Protein AF-A2X3T7-F1 (afdb_monomer_lite)

Structure (mmCIF, N/CA/C/O backbone):
data_AF-A2X3T7-F1
#
_entry.id   AF-A2X3T7-F1
#
loop_
_atom_site.group_PDB
_atom_site.id
_atom_site.type_symbol
_atom_site.label_atom_id
_atom_site.label_alt_id
_atom_site.label_comp_id
_atom_site.label_asym_id
_atom_site.label_entity_id
_atom_site.label_seq_id
_atom_site.pdbx_PDB_ins_code
_atom_site.Cartn_x
_atom_site.Cartn_y
_atom_site.Cartn_z
_atom_site.occupancy
_atom_site.B_iso_or_equiv
_atom_site.auth_seq_id
_atom_site.auth_comp_id
_atom_site.auth_asym_id
_atom_site.auth_atom_id
_atom_site.pdbx_PDB_model_num
ATOM 1 N N . MET A 1 1 ? -29.124 -8.233 40.082 1.00 35.91 1 MET A N 1
ATOM 2 C CA . MET A 1 1 ? -28.575 -9.510 39.581 1.00 35.91 1 MET A CA 1
ATOM 3 C C . MET A 1 1 ? -27.594 -9.182 38.474 1.00 35.91 1 MET A C 1
ATOM 5 O O . MET A 1 1 ? -28.000 -8.702 37.428 1.00 35.91 1 MET A O 1
ATOM 9 N N . SER A 1 2 ? -26.309 -9.318 38.792 1.00 26.45 2 SER A N 1
ATOM 10 C CA . SER A 1 2 ? -25.168 -9.087 37.905 1.00 26.45 2 SER A CA 1
ATOM 11 C C . SER A 1 2 ? -25.115 -10.195 36.850 1.00 26.45 2 SER A C 1
ATOM 13 O O . SER A 1 2 ? -25.119 -11.370 37.219 1.00 26.45 2 SER A O 1
ATOM 15 N N . GLN A 1 3 ? -25.108 -9.842 35.563 1.00 28.31 3 GLN A N 1
ATOM 16 C CA . GLN A 1 3 ? -24.808 -10.781 34.483 1.00 28.31 3 GLN A CA 1
ATOM 17 C C . GLN A 1 3 ? -23.418 -10.484 33.922 1.00 28.31 3 GLN A C 1
ATOM 19 O O . GLN A 1 3 ? -23.081 -9.357 33.569 1.00 28.31 3 GLN A O 1
ATOM 24 N N . ASN A 1 4 ? -22.619 -11.545 33.918 1.00 24.75 4 ASN A N 1
ATOM 25 C CA . ASN A 1 4 ? -21.196 -11.589 33.636 1.00 24.75 4 ASN A CA 1
ATOM 26 C C . ASN A 1 4 ? -20.852 -11.095 32.225 1.00 24.75 4 ASN A C 1
ATOM 28 O O . ASN A 1 4 ? -21.247 -11.708 31.232 1.00 24.75 4 ASN A O 1
ATOM 32 N N . PHE A 1 5 ? -20.012 -10.062 32.152 1.00 25.45 5 PHE A N 1
ATOM 33 C CA . PHE A 1 5 ? -19.238 -9.740 30.957 1.00 25.45 5 PHE A CA 1
ATOM 34 C C . PHE A 1 5 ? -18.213 -10.853 30.714 1.00 25.45 5 PHE A C 1
ATOM 36 O O . PHE A 1 5 ? -17.272 -11.034 31.488 1.00 25.45 5 PHE A O 1
ATOM 43 N N . LYS A 1 6 ? -18.388 -11.614 29.630 1.00 25.34 6 LYS A N 1
ATOM 44 C CA . LYS A 1 6 ? -17.328 -12.477 29.105 1.00 25.34 6 LYS A CA 1
ATOM 45 C C . LYS A 1 6 ? -16.337 -11.605 28.338 1.00 25.34 6 LYS A C 1
ATOM 47 O O . LYS A 1 6 ? -16.638 -11.117 27.255 1.00 25.34 6 LYS A O 1
ATOM 52 N N . SER A 1 7 ? -15.161 -11.421 28.929 1.00 23.61 7 SER A N 1
ATOM 53 C CA . SER A 1 7 ? -13.952 -10.967 28.243 1.00 23.61 7 SER A CA 1
ATOM 54 C C . SER A 1 7 ? -13.610 -11.972 27.138 1.00 23.61 7 SER A C 1
ATOM 56 O O . SER A 1 7 ? -13.326 -13.136 27.427 1.00 23.61 7 SER A O 1
ATOM 58 N N . TYR A 1 8 ? -13.693 -11.555 25.873 1.00 28.20 8 TYR A N 1
ATOM 59 C CA . TYR A 1 8 ? -13.230 -12.360 24.745 1.00 28.20 8 TYR A CA 1
ATOM 60 C C . TYR A 1 8 ? -11.745 -12.076 24.522 1.00 28.20 8 TYR A C 1
ATOM 62 O O . TYR A 1 8 ? -11.348 -11.035 24.011 1.00 28.20 8 TYR A O 1
ATOM 70 N N . SER A 1 9 ? -10.932 -13.027 24.968 1.00 25.36 9 SER A N 1
ATOM 71 C CA . SER A 1 9 ? -9.479 -13.032 24.883 1.00 25.36 9 SER A CA 1
ATOM 72 C C . SER A 1 9 ? -9.029 -13.794 23.625 1.00 25.36 9 SER A C 1
ATOM 74 O O . SER A 1 9 ? -9.152 -15.014 23.581 1.00 25.36 9 SER A O 1
ATOM 76 N N . TRP A 1 10 ? -8.458 -13.046 22.672 1.00 28.66 10 TRP A N 1
ATOM 77 C CA . TRP A 1 10 ? -7.400 -13.415 21.713 1.00 28.66 10 TRP A CA 1
ATOM 78 C C . TRP A 1 10 ? -7.677 -14.473 20.623 1.00 28.66 10 TRP A C 1
ATOM 80 O O . TRP A 1 10 ? -7.515 -15.670 20.835 1.00 28.66 10 TRP A O 1
ATOM 90 N N . ILE A 1 11 ? -7.866 -14.001 19.381 1.00 25.33 11 ILE A N 1
ATOM 91 C CA . ILE A 1 11 ? -7.285 -14.663 18.200 1.00 25.33 11 ILE A CA 1
ATOM 92 C C . ILE A 1 11 ? -5.918 -14.013 17.973 1.00 25.33 11 ILE A C 1
ATOM 94 O O . ILE A 1 11 ? -5.772 -13.004 17.287 1.00 25.33 11 ILE A O 1
ATOM 98 N N . CYS A 1 12 ? -4.900 -14.589 18.604 1.00 24.75 12 CYS A N 1
ATOM 99 C CA . CYS A 1 12 ? -3.516 -14.363 18.219 1.00 24.75 12 CYS A CA 1
ATOM 100 C C . CYS A 1 12 ? -3.290 -15.177 16.934 1.00 24.75 12 CYS A C 1
ATOM 102 O O . CYS A 1 12 ? -3.086 -16.389 17.007 1.00 24.75 12 CYS A O 1
ATOM 104 N N . LEU A 1 13 ? -3.381 -14.551 15.755 1.00 29.83 13 LEU A N 1
ATOM 105 C CA . LEU A 1 13 ? -2.938 -15.177 14.505 1.00 29.83 13 LEU A CA 1
ATOM 106 C C . LEU A 1 13 ? -1.411 -15.325 14.570 1.00 29.83 13 LEU A C 1
ATOM 108 O O . LEU A 1 13 ? -0.659 -14.415 14.218 1.00 29.83 13 LEU A O 1
ATOM 112 N N . THR A 1 14 ? -0.956 -16.463 15.087 1.00 29.14 14 THR A N 1
ATOM 113 C CA . THR A 1 14 ? 0.426 -16.912 14.951 1.00 29.14 14 THR A CA 1
ATOM 114 C C . THR A 1 14 ? 0.616 -17.337 13.498 1.00 29.14 14 THR A C 1
ATOM 116 O O . THR A 1 14 ? 0.044 -18.318 13.033 1.00 29.14 14 THR A O 1
ATOM 119 N N . PHE A 1 15 ? 1.375 -16.546 12.742 1.00 31.81 15 PHE A N 1
ATOM 120 C CA . PHE A 1 15 ? 1.881 -16.974 11.444 1.00 31.81 15 PHE A CA 1
ATOM 121 C C . PHE A 1 15 ? 2.958 -18.027 11.713 1.00 31.81 15 PHE A C 1
ATOM 123 O O . PHE A 1 15 ? 3.961 -17.732 12.361 1.00 31.81 15 PHE A O 1
ATOM 130 N N . GLY A 1 16 ? 2.691 -19.264 11.297 1.00 25.86 16 GLY A N 1
ATOM 131 C CA . GLY A 1 16 ? 3.604 -20.387 11.458 1.00 25.86 16 GLY A CA 1
ATOM 132 C C . GLY A 1 16 ? 4.878 -20.176 10.650 1.00 25.86 16 GLY A C 1
ATOM 133 O O . GLY A 1 16 ? 4.831 -20.113 9.423 1.00 25.86 16 GLY A O 1
ATOM 134 N N . SER A 1 17 ? 5.999 -20.105 11.357 1.00 29.55 17 SER A N 1
ATOM 135 C CA . SER A 1 17 ? 7.322 -20.373 10.810 1.00 29.55 17 SER A CA 1
ATOM 136 C C . SER A 1 17 ? 7.829 -21.623 11.516 1.00 29.55 17 SER A C 1
ATOM 138 O O . SER A 1 17 ? 8.174 -21.571 12.697 1.00 29.55 17 SER A O 1
ATOM 140 N N . ASP A 1 18 ? 7.830 -22.749 10.809 1.00 26.58 18 ASP A N 1
ATOM 141 C CA . ASP A 1 18 ? 8.559 -23.944 11.221 1.00 26.58 18 ASP A CA 1
ATOM 142 C C . ASP A 1 18 ? 10.055 -23.606 11.251 1.00 26.58 18 ASP A C 1
ATOM 144 O O . ASP A 1 18 ? 10.699 -23.488 10.210 1.00 26.58 18 ASP A O 1
ATOM 148 N N . CYS A 1 19 ? 10.615 -23.437 12.449 1.00 26.89 19 CYS A N 1
ATOM 149 C CA . CYS A 1 19 ? 12.058 -23.410 12.657 1.00 26.89 19 CYS A CA 1
ATOM 150 C C . CYS A 1 19 ? 12.470 -24.692 13.375 1.00 26.89 19 CYS A C 1
ATOM 152 O O . CYS A 1 19 ? 12.101 -24.933 14.526 1.00 26.89 19 CYS A O 1
ATOM 154 N N . GLY A 1 20 ? 13.236 -25.512 12.655 1.00 24.50 20 GLY A N 1
ATOM 155 C CA . GLY A 1 20 ? 13.876 -26.711 13.168 1.00 24.50 20 GLY A CA 1
ATOM 156 C C . GLY A 1 20 ? 14.772 -26.414 14.368 1.00 24.50 20 GLY A C 1
ATOM 157 O O . GLY A 1 20 ? 15.459 -25.396 14.441 1.00 24.50 20 GLY A O 1
ATOM 158 N N . ILE A 1 21 ? 14.736 -27.346 15.311 1.00 26.28 21 ILE A N 1
ATOM 159 C CA . ILE A 1 21 ? 15.539 -27.372 16.526 1.00 26.28 21 ILE A CA 1
ATOM 160 C C . ILE A 1 21 ? 17.015 -27.528 16.144 1.00 26.28 21 ILE A C 1
ATOM 162 O O . ILE A 1 21 ? 17.406 -28.567 15.616 1.00 26.28 21 ILE A O 1
ATOM 166 N N . ILE A 1 22 ? 17.839 -26.536 16.480 1.00 26.05 22 ILE A N 1
ATOM 167 C CA . ILE A 1 22 ? 19.252 -26.751 16.800 1.00 26.05 22 ILE A CA 1
ATOM 168 C C . ILE A 1 22 ? 19.501 -26.081 18.149 1.00 26.05 22 ILE A C 1
ATOM 170 O O . ILE A 1 22 ? 19.436 -24.863 18.293 1.00 26.05 22 ILE A O 1
ATOM 174 N N . SER A 1 23 ? 19.717 -26.919 19.153 1.00 27.00 23 SER A N 1
ATOM 175 C CA . SER A 1 23 ? 20.203 -26.565 20.479 1.00 27.00 23 SER A CA 1
ATOM 176 C C . SER A 1 23 ? 21.675 -26.165 20.409 1.00 27.00 23 SER A C 1
ATOM 178 O O . SER A 1 23 ? 22.466 -26.984 19.949 1.00 27.00 23 SER A O 1
ATOM 180 N N . ASP A 1 24 ? 22.053 -24.993 20.931 1.00 24.11 24 ASP A N 1
ATOM 181 C CA . ASP A 1 24 ? 23.192 -24.934 21.855 1.00 24.11 24 ASP A CA 1
ATOM 182 C C . ASP A 1 24 ? 23.288 -23.636 22.677 1.00 24.11 24 ASP A C 1
ATOM 184 O O . ASP A 1 24 ? 22.748 -22.587 22.327 1.00 24.11 24 ASP A O 1
ATOM 188 N N . LEU A 1 25 ? 23.942 -23.792 23.827 1.00 29.95 25 LEU A N 1
ATOM 189 C CA . LEU A 1 25 ? 23.998 -22.946 25.020 1.00 29.95 25 LEU A CA 1
ATOM 190 C C . LEU A 1 25 ? 24.589 -21.534 24.842 1.00 29.95 25 LEU A C 1
ATOM 192 O O . LEU A 1 25 ? 25.618 -21.337 24.204 1.00 29.95 25 LEU A O 1
ATOM 196 N N . GLY A 1 26 ? 24.017 -20.567 25.569 1.00 24.77 26 GLY A N 1
ATOM 197 C CA . GLY A 1 26 ? 24.598 -19.232 25.736 1.00 24.77 26 GLY A CA 1
ATOM 198 C C . GLY A 1 26 ? 23.769 -18.325 26.641 1.00 24.77 26 GLY A C 1
ATOM 199 O O . GLY A 1 26 ? 22.968 -17.526 26.171 1.00 24.77 26 GLY A O 1
ATOM 200 N N . SER A 1 27 ? 23.958 -18.465 27.953 1.00 34.31 27 SER A N 1
ATOM 201 C CA . SER A 1 27 ? 23.366 -17.626 29.001 1.00 34.31 27 SER A CA 1
ATOM 202 C C . SER A 1 27 ? 23.638 -16.134 28.774 1.00 34.31 27 SER A C 1
ATOM 204 O O . SER A 1 27 ? 24.776 -15.683 28.884 1.00 34.31 27 SER A O 1
ATOM 206 N N . SER A 1 28 ? 22.582 -15.352 28.557 1.00 27.56 28 SER A N 1
ATOM 207 C CA . SER A 1 28 ? 22.581 -13.907 28.774 1.00 27.56 28 SER A CA 1
ATOM 208 C C . SER A 1 28 ? 21.179 -13.483 29.187 1.00 27.56 28 SER A C 1
ATOM 210 O O . SER A 1 28 ? 20.207 -13.665 28.456 1.00 27.56 28 SER A O 1
ATOM 212 N N . THR A 1 29 ? 21.069 -12.962 30.404 1.00 34.75 29 THR A N 1
ATOM 213 C CA . THR A 1 29 ? 19.865 -12.363 30.976 1.00 34.75 29 THR A CA 1
ATOM 214 C C . THR A 1 29 ? 19.462 -11.130 30.169 1.00 34.75 29 THR A C 1
ATOM 216 O O . THR A 1 29 ? 19.806 -10.002 30.516 1.00 34.75 29 THR A O 1
ATOM 219 N N . MET A 1 30 ? 18.717 -11.339 29.086 1.00 30.64 30 MET A N 1
ATOM 220 C CA . MET A 1 30 ? 17.881 -10.304 28.494 1.00 30.64 30 MET A CA 1
ATOM 221 C C . MET A 1 30 ? 16.642 -10.144 29.370 1.00 30.64 30 MET A C 1
ATOM 223 O O . MET A 1 30 ? 15.774 -11.015 29.411 1.00 30.64 30 MET A O 1
ATOM 227 N N . GLY A 1 31 ? 16.567 -9.022 30.085 1.00 30.08 31 GLY A N 1
ATOM 228 C CA . GLY A 1 31 ? 15.339 -8.600 30.742 1.00 30.08 31 GLY A CA 1
ATOM 229 C C . GLY A 1 31 ? 14.204 -8.558 29.721 1.00 30.08 31 GLY A C 1
ATOM 230 O O . GLY A 1 31 ? 14.238 -7.769 28.777 1.00 30.08 31 GLY A O 1
ATOM 231 N N . GLN A 1 32 ? 13.209 -9.424 29.903 1.00 33.84 32 GLN A N 1
ATOM 232 C CA . GLN A 1 32 ? 11.936 -9.338 29.204 1.00 33.84 32 GLN A CA 1
ATOM 233 C C . GLN A 1 32 ? 11.300 -7.986 29.542 1.00 33.84 32 GLN A C 1
ATOM 235 O O . GLN A 1 32 ? 10.712 -7.809 30.607 1.00 33.84 32 GLN A O 1
ATOM 240 N N . LEU A 1 33 ? 11.406 -7.020 28.629 1.00 37.41 33 LEU A N 1
ATOM 241 C CA . LEU A 1 33 ? 10.478 -5.896 28.579 1.00 37.41 33 LEU A CA 1
ATOM 242 C C . LEU A 1 33 ? 9.083 -6.499 28.395 1.00 37.41 33 LEU A C 1
ATOM 244 O O . LEU A 1 33 ? 8.770 -7.032 27.330 1.00 37.41 33 LEU A O 1
ATOM 248 N N . SER A 1 34 ? 8.255 -6.469 29.443 1.00 45.22 34 SER A N 1
ATOM 249 C CA . SER A 1 34 ? 6.845 -6.827 29.313 1.00 45.22 34 SER A CA 1
ATOM 250 C C . SER A 1 34 ? 6.256 -5.981 28.189 1.00 45.22 34 SER A C 1
ATOM 252 O O . SER A 1 34 ? 6.398 -4.758 28.216 1.00 45.22 34 SER A O 1
ATOM 254 N N . ALA A 1 35 ? 5.633 -6.610 27.193 1.00 62.69 35 ALA A N 1
ATOM 255 C CA . ALA A 1 35 ? 5.007 -5.900 26.084 1.00 62.69 35 ALA A CA 1
ATOM 256 C C . ALA A 1 35 ? 3.856 -5.034 26.618 1.00 62.69 35 ALA A C 1
ATOM 258 O O . ALA A 1 35 ? 2.736 -5.515 26.787 1.00 62.69 35 ALA A O 1
ATOM 259 N N . THR A 1 36 ? 4.150 -3.773 26.931 1.00 81.38 36 THR A N 1
ATOM 260 C CA . THR A 1 36 ? 3.169 -2.821 27.441 1.00 81.38 36 THR A CA 1
ATOM 261 C C . THR A 1 36 ? 2.188 -2.490 26.327 1.00 81.38 36 THR A C 1
ATOM 263 O O . THR A 1 36 ? 2.559 -1.895 25.315 1.00 81.38 36 THR A O 1
ATOM 266 N N . THR A 1 37 ? 0.933 -2.891 26.507 1.00 90.62 37 THR A N 1
ATOM 267 C CA . THR A 1 37 ? -0.173 -2.451 25.657 1.00 90.62 37 THR A CA 1
ATOM 268 C C . THR A 1 37 ? -0.419 -0.964 25.905 1.00 90.62 37 THR A C 1
ATOM 270 O O . THR A 1 37 ? -0.604 -0.550 27.049 1.00 90.62 37 THR A O 1
ATOM 273 N N . VAL A 1 38 ? -0.427 -0.162 24.844 1.00 94.44 38 VAL A N 1
ATOM 274 C CA . VAL A 1 38 ? -0.668 1.291 24.902 1.00 94.44 38 VAL A CA 1
ATOM 275 C C . VAL A 1 38 ? -1.823 1.677 23.983 1.00 94.44 38 VAL A C 1
ATOM 277 O O . VAL A 1 38 ? -2.200 0.905 23.107 1.00 94.44 38 VAL A O 1
ATOM 280 N N . THR A 1 39 ? -2.401 2.864 24.150 1.00 94.88 39 THR A N 1
ATOM 281 C CA . THR A 1 39 ? -3.389 3.376 23.182 1.00 94.88 39 THR A CA 1
ATOM 282 C C . THR A 1 39 ? -2.710 3.773 21.869 1.00 94.88 39 THR A C 1
ATOM 284 O O . THR A 1 39 ? -1.514 4.084 21.852 1.00 94.88 39 THR A O 1
ATOM 287 N N . ILE A 1 40 ? -3.465 3.832 20.765 1.00 95.75 40 ILE A N 1
ATOM 288 C CA . ILE A 1 40 ? -2.931 4.329 19.484 1.00 95.75 40 ILE A CA 1
ATOM 289 C C . ILE A 1 40 ? -2.310 5.724 19.623 1.00 95.75 40 ILE A C 1
ATOM 291 O O . ILE A 1 40 ? -1.215 5.950 19.119 1.00 95.75 40 ILE A O 1
ATOM 295 N N . ALA A 1 41 ? -2.948 6.625 20.377 1.00 93.94 41 ALA A N 1
ATOM 296 C CA . ALA A 1 41 ? -2.459 7.985 20.583 1.00 93.94 41 ALA A CA 1
ATOM 297 C C . ALA A 1 41 ? -1.099 8.010 21.302 1.00 93.94 41 ALA A C 1
ATOM 299 O O . ALA A 1 41 ? -0.198 8.745 20.898 1.00 93.94 41 ALA A O 1
ATOM 300 N N . GLN A 1 42 ? -0.928 7.177 22.335 1.00 94.75 42 GLN A N 1
ATOM 301 C CA . GLN A 1 42 ? 0.354 7.026 23.029 1.00 94.75 42 GLN A CA 1
ATOM 302 C C . GLN A 1 42 ? 1.424 6.455 22.095 1.00 94.75 42 GLN A C 1
ATOM 304 O O . GLN A 1 42 ? 2.537 6.973 22.049 1.00 94.75 42 GLN A O 1
ATOM 309 N N . TYR A 1 43 ? 1.084 5.424 21.316 1.00 96.12 43 TYR A N 1
ATOM 310 C CA . TYR A 1 43 ? 2.018 4.792 20.388 1.00 96.12 43 TYR A CA 1
ATOM 311 C C . TYR A 1 43 ? 2.509 5.756 19.301 1.00 96.12 43 TYR A C 1
ATOM 313 O O . TYR A 1 43 ? 3.717 5.849 19.062 1.00 96.12 43 TYR A O 1
ATOM 321 N N . THR A 1 44 ? 1.597 6.502 18.667 1.00 95.44 44 THR A N 1
ATOM 322 C CA . THR A 1 44 ? 1.931 7.470 17.611 1.00 95.44 44 THR A CA 1
ATOM 323 C C . THR A 1 44 ? 2.679 8.690 18.143 1.00 95.44 44 THR A C 1
ATOM 325 O O . THR A 1 44 ? 3.430 9.304 17.394 1.00 95.44 44 THR A O 1
ATOM 328 N N . ALA A 1 45 ? 2.522 9.036 19.427 1.00 93.50 45 ALA A N 1
ATOM 329 C CA . ALA A 1 45 ? 3.259 10.136 20.050 1.00 93.50 45 ALA A CA 1
ATOM 330 C C . ALA A 1 45 ? 4.752 9.820 20.255 1.00 93.50 45 ALA A C 1
ATOM 332 O O . ALA A 1 45 ? 5.585 10.719 20.165 1.00 93.50 45 ALA A O 1
ATOM 333 N N . ILE A 1 46 ? 5.098 8.554 20.515 1.00 93.44 46 ILE A N 1
ATOM 334 C CA . ILE A 1 46 ? 6.483 8.130 20.799 1.00 93.44 46 ILE A CA 1
ATOM 335 C C . ILE A 1 46 ? 7.176 7.448 19.614 1.00 93.44 46 ILE A C 1
ATOM 337 O O . ILE A 1 46 ? 8.371 7.163 19.674 1.00 93.44 46 ILE A O 1
ATOM 341 N N . THR A 1 47 ? 6.441 7.158 18.540 1.00 94.69 47 THR A N 1
ATOM 342 C CA . THR A 1 47 ? 6.954 6.420 17.384 1.00 94.69 47 THR A CA 1
ATOM 343 C C . THR A 1 47 ? 6.915 7.286 16.134 1.00 94.69 47 THR A C 1
ATOM 345 O O . THR A 1 47 ? 5.878 7.825 15.762 1.00 94.69 47 THR A O 1
ATOM 348 N N . THR A 1 48 ? 8.036 7.369 15.418 1.00 94.88 48 THR A N 1
ATOM 349 C CA . THR A 1 48 ? 8.085 8.046 14.118 1.00 94.88 48 THR A CA 1
ATOM 350 C C . THR A 1 48 ? 7.216 7.313 13.095 1.00 94.88 48 THR A C 1
ATOM 352 O O . THR A 1 48 ? 7.509 6.175 12.726 1.00 94.88 48 THR A O 1
ATOM 355 N N . MET A 1 49 ? 6.155 7.971 12.624 1.00 95.88 49 MET A N 1
ATOM 356 C CA . MET A 1 49 ? 5.220 7.395 11.649 1.00 95.88 49 MET A CA 1
ATOM 357 C C . MET A 1 49 ? 5.650 7.589 10.192 1.00 95.88 49 MET A C 1
ATOM 359 O O . MET A 1 49 ? 5.317 6.790 9.321 1.00 95.88 49 MET A O 1
ATOM 363 N N . MET A 1 50 ? 6.410 8.645 9.915 1.00 94.88 50 MET A N 1
ATOM 364 C CA . MET A 1 50 ? 6.771 9.019 8.554 1.00 94.88 50 MET A CA 1
ATOM 365 C C . MET A 1 50 ? 8.191 9.567 8.510 1.00 94.88 50 MET A C 1
ATOM 367 O O . MET A 1 50 ? 8.582 10.393 9.338 1.00 94.88 50 MET A O 1
ATOM 371 N N . HIS A 1 51 ? 8.956 9.126 7.521 1.00 93.56 51 HIS A N 1
ATOM 372 C CA . HIS A 1 51 ? 10.186 9.787 7.128 1.00 93.56 51 HIS A CA 1
ATOM 373 C C . HIS A 1 51 ? 9.842 10.996 6.266 1.00 93.56 51 HIS A C 1
ATOM 375 O O . HIS A 1 51 ? 8.998 10.899 5.381 1.00 93.56 51 HIS A O 1
ATOM 381 N N . LYS A 1 52 ? 10.487 12.132 6.540 1.00 90.81 52 LYS A N 1
ATOM 382 C CA . LYS A 1 52 ? 10.238 13.387 5.833 1.00 90.81 52 LYS A CA 1
ATOM 383 C C . LYS A 1 52 ? 11.494 13.950 5.207 1.00 90.81 52 LYS A C 1
ATOM 385 O O . LYS A 1 52 ? 12.555 13.895 5.834 1.00 90.81 52 LYS A O 1
ATOM 390 N N . ASN A 1 53 ? 11.328 14.570 4.040 1.00 87.50 53 ASN A N 1
ATOM 391 C CA . ASN A 1 53 ? 12.383 15.262 3.302 1.00 87.50 53 ASN A CA 1
ATOM 392 C C . ASN A 1 53 ? 13.675 14.435 3.207 1.00 87.50 53 ASN A C 1
ATOM 394 O O . ASN A 1 53 ? 14.770 14.943 3.455 1.00 87.50 53 ASN A O 1
ATOM 398 N N . LYS A 1 54 ? 13.540 13.136 2.934 1.00 89.62 54 LYS A N 1
ATOM 399 C CA . LYS A 1 54 ? 14.688 12.247 2.801 1.00 89.62 54 LYS A CA 1
ATOM 400 C C . LYS A 1 54 ? 15.266 12.334 1.399 1.00 89.62 54 LYS A C 1
ATOM 402 O O . LYS A 1 54 ? 14.534 12.487 0.423 1.00 89.62 54 LYS A O 1
ATOM 407 N N . MET A 1 55 ? 16.586 12.229 1.353 1.00 87.50 55 MET A N 1
ATOM 408 C CA . MET A 1 55 ? 17.342 11.967 0.139 1.00 87.50 55 MET A CA 1
ATOM 409 C C . MET A 1 55 ? 17.416 10.453 -0.033 1.00 87.50 55 MET A C 1
ATOM 411 O O . MET A 1 55 ? 17.673 9.741 0.941 1.00 87.50 55 MET A O 1
ATOM 415 N N . LEU A 1 56 ? 17.156 9.982 -1.243 1.00 88.81 56 LEU A N 1
ATOM 416 C CA . LEU A 1 56 ? 17.274 8.574 -1.594 1.00 88.81 56 LEU A CA 1
ATOM 417 C C . LEU A 1 56 ? 18.707 8.260 -2.026 1.00 88.81 56 LEU A C 1
ATOM 419 O O . LEU A 1 56 ? 19.469 9.140 -2.436 1.00 88.81 56 LEU A O 1
ATOM 423 N N . ILE A 1 57 ? 19.075 6.985 -1.952 1.00 87.88 57 ILE A N 1
ATOM 424 C CA . ILE A 1 57 ? 20.362 6.532 -2.469 1.00 87.88 57 ILE A CA 1
ATOM 425 C C . ILE A 1 57 ? 20.424 6.720 -3.993 1.00 87.88 57 ILE A C 1
ATOM 427 O O . ILE A 1 57 ? 19.420 6.579 -4.690 1.00 87.88 57 ILE A O 1
ATOM 431 N N . GLY A 1 58 ? 21.599 7.098 -4.501 1.00 86.19 58 GLY A N 1
ATOM 432 C CA . GLY A 1 58 ? 21.819 7.393 -5.921 1.00 86.19 58 GLY A CA 1
ATOM 433 C C . GLY A 1 58 ? 21.391 8.795 -6.376 1.00 86.19 58 GLY A C 1
ATOM 434 O O . GLY A 1 58 ? 21.734 9.182 -7.491 1.00 86.19 58 GLY A O 1
ATOM 435 N N . GLU A 1 59 ? 20.699 9.591 -5.550 1.00 88.00 59 GLU A N 1
ATOM 436 C CA . GLU A 1 59 ? 20.295 10.948 -5.944 1.00 88.00 59 GLU A CA 1
ATOM 437 C C . GLU A 1 59 ? 21.484 11.908 -6.083 1.00 88.00 59 GLU A C 1
ATOM 439 O O . GLU A 1 59 ? 22.342 12.041 -5.204 1.00 88.00 59 GLU A O 1
ATOM 444 N N . HIS A 1 60 ? 21.517 12.652 -7.188 1.00 81.38 60 HIS A N 1
ATOM 445 C CA . HIS A 1 60 ? 22.503 13.703 -7.392 1.00 81.38 60 HIS A CA 1
ATOM 446 C C . HIS A 1 60 ? 22.303 14.852 -6.400 1.00 81.38 60 HIS A C 1
ATOM 448 O O . HIS A 1 60 ? 21.213 15.394 -6.275 1.00 81.38 60 HIS A O 1
ATOM 454 N N . ARG A 1 61 ? 23.393 15.356 -5.803 1.00 66.00 61 ARG A N 1
ATOM 455 C CA . ARG A 1 61 ? 23.365 16.462 -4.814 1.00 66.00 61 ARG A CA 1
ATOM 456 C C . ARG A 1 61 ? 22.670 17.752 -5.287 1.00 66.00 61 ARG A C 1
ATOM 458 O O . ARG A 1 61 ? 22.302 18.582 -4.459 1.00 66.00 61 ARG A O 1
ATOM 465 N N . LYS A 1 62 ? 22.541 17.959 -6.604 1.00 65.25 62 LYS A N 1
ATOM 466 C CA . LYS A 1 62 ? 21.840 19.113 -7.201 1.00 65.25 62 LYS A CA 1
ATOM 467 C C . LYS A 1 62 ? 20.318 18.919 -7.255 1.00 65.25 62 LYS A C 1
ATOM 469 O O . LYS A 1 62 ? 19.589 19.907 -7.285 1.00 65.25 62 LYS A O 1
ATOM 474 N N . VAL A 1 63 ? 19.849 17.674 -7.222 1.00 64.38 63 VAL A N 1
ATOM 475 C CA . VAL A 1 63 ? 18.444 17.309 -7.049 1.00 64.38 63 VAL A CA 1
ATOM 476 C C . VAL A 1 63 ? 18.194 17.277 -5.544 1.00 64.38 63 VAL A C 1
ATOM 478 O O . VAL A 1 63 ? 18.680 16.403 -4.835 1.00 64.38 63 VAL A O 1
ATOM 481 N N . ARG A 1 64 ? 17.498 18.284 -5.002 1.00 54.56 64 ARG A N 1
ATOM 482 C CA . ARG A 1 64 ? 17.099 18.236 -3.588 1.00 54.56 64 ARG A CA 1
ATOM 483 C C . ARG A 1 64 ? 15.982 17.208 -3.438 1.00 54.56 64 ARG A C 1
ATOM 485 O O . ARG A 1 64 ? 14.819 17.556 -3.632 1.00 54.56 64 ARG A O 1
ATOM 492 N N . GLY A 1 65 ? 16.346 15.983 -3.064 1.00 58.56 65 GLY A N 1
ATOM 493 C CA . GLY A 1 65 ? 15.407 14.975 -2.584 1.00 58.56 65 GLY A CA 1
ATOM 494 C C . GLY A 1 65 ? 14.565 15.545 -1.441 1.00 58.56 65 GLY A C 1
ATOM 495 O O . GLY A 1 65 ? 15.091 16.072 -0.457 1.00 58.56 65 GLY A O 1
ATOM 496 N N . LYS A 1 66 ? 13.243 15.509 -1.604 1.00 79.94 66 LYS A N 1
ATOM 497 C CA . LYS A 1 66 ? 12.262 15.880 -0.575 1.00 79.94 66 LYS A CA 1
ATOM 498 C C . LYS A 1 66 ? 11.202 14.792 -0.487 1.00 79.94 66 LYS A C 1
ATOM 500 O O . LYS A 1 66 ? 10.017 15.043 -0.681 1.00 79.94 66 LYS A O 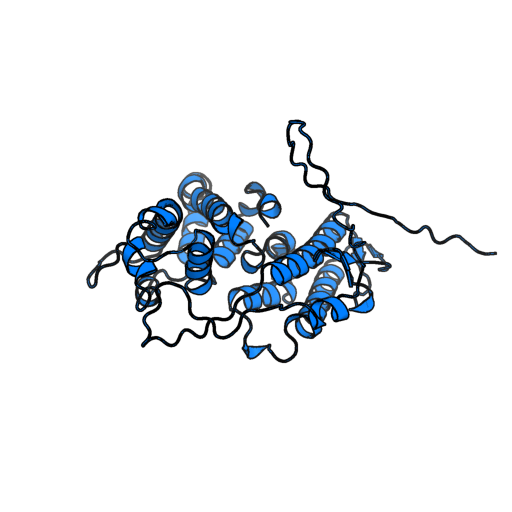1
ATOM 505 N N . HIS A 1 67 ? 11.654 13.567 -0.244 1.00 90.31 67 HIS A N 1
ATOM 506 C CA . HIS A 1 67 ? 10.769 12.413 -0.244 1.00 90.31 67 HIS A CA 1
ATOM 507 C C . HIS A 1 67 ? 10.168 12.174 1.130 1.00 90.31 67 HIS A C 1
ATOM 509 O O . HIS A 1 67 ? 10.869 12.221 2.147 1.00 90.31 67 HIS A O 1
ATOM 515 N N . ASN A 1 68 ? 8.870 11.892 1.136 1.00 93.75 68 ASN A N 1
ATOM 516 C CA . ASN A 1 68 ? 8.132 11.480 2.316 1.00 93.75 68 ASN A CA 1
ATOM 517 C C . ASN A 1 68 ? 7.638 10.048 2.098 1.00 93.75 68 ASN A C 1
ATOM 519 O O . ASN A 1 68 ? 7.171 9.724 1.009 1.00 93.75 68 ASN A O 1
ATOM 523 N N . TYR A 1 69 ? 7.744 9.196 3.116 1.00 95.00 69 TYR A N 1
ATOM 524 C CA . TYR A 1 69 ? 7.255 7.814 3.068 1.00 95.00 69 TYR A CA 1
ATOM 525 C C . TYR A 1 69 ? 7.006 7.267 4.477 1.00 95.00 69 TYR A C 1
ATOM 527 O O . TYR A 1 69 ? 7.610 7.720 5.454 1.00 95.00 69 TYR A O 1
ATOM 535 N N . LEU A 1 70 ? 6.092 6.302 4.597 1.00 96.31 70 LEU A N 1
ATOM 536 C CA . LEU A 1 70 ? 5.771 5.666 5.878 1.00 96.31 70 LEU A CA 1
ATOM 537 C C . LEU A 1 70 ? 6.947 4.851 6.416 1.00 96.31 70 LEU A C 1
ATOM 539 O O . LEU A 1 70 ? 7.659 4.197 5.656 1.00 96.31 70 LEU A O 1
ATOM 543 N N . THR A 1 71 ? 7.106 4.843 7.740 1.00 96.62 71 THR A N 1
ATOM 544 C CA . THR A 1 71 ? 8.012 3.899 8.408 1.00 96.62 71 THR A CA 1
ATOM 545 C C . THR A 1 71 ? 7.411 2.493 8.421 1.00 96.62 71 THR A C 1
ATOM 547 O O . THR A 1 71 ? 6.190 2.335 8.414 1.00 96.62 71 THR A O 1
ATOM 550 N N . GLU A 1 72 ? 8.246 1.458 8.539 1.00 96.62 72 GLU A N 1
ATOM 551 C CA . GLU A 1 72 ? 7.782 0.064 8.681 1.00 96.62 72 GLU A CA 1
ATOM 552 C C . GLU A 1 72 ? 6.846 -0.122 9.890 1.00 96.62 72 GLU A C 1
ATOM 554 O O . GLU A 1 72 ? 5.868 -0.865 9.831 1.00 96.62 72 GLU A O 1
ATOM 559 N N . LYS A 1 73 ? 7.076 0.635 10.973 1.00 97.38 73 LYS A N 1
ATOM 560 C CA . LYS A 1 73 ? 6.195 0.651 12.151 1.00 97.38 73 LYS A CA 1
ATOM 561 C C . LYS A 1 73 ? 4.811 1.218 11.829 1.00 97.38 73 LYS A C 1
ATOM 563 O O . LYS A 1 73 ? 3.812 0.659 12.274 1.00 97.38 73 LYS A O 1
ATOM 568 N N . ALA A 1 74 ? 4.739 2.300 11.052 1.00 97.31 74 ALA A N 1
ATOM 569 C CA . ALA A 1 74 ? 3.463 2.865 10.622 1.00 97.31 74 ALA A CA 1
ATOM 570 C C . ALA A 1 74 ? 2.724 1.923 9.671 1.00 97.31 74 ALA A C 1
ATOM 572 O O . ALA A 1 74 ? 1.531 1.700 9.850 1.00 97.31 74 ALA A O 1
ATOM 573 N N . LYS A 1 75 ? 3.431 1.316 8.710 1.00 97.81 75 LYS A N 1
ATOM 574 C CA . LYS A 1 75 ? 2.855 0.304 7.816 1.00 97.81 75 LYS A CA 1
ATOM 575 C C . LYS A 1 75 ? 2.231 -0.847 8.603 1.00 97.81 75 LYS A C 1
ATOM 577 O O . LYS A 1 75 ? 1.059 -1.153 8.398 1.00 97.81 75 LYS A O 1
ATOM 582 N N . LEU A 1 76 ? 2.969 -1.414 9.563 1.00 97.38 76 LEU A N 1
ATOM 583 C CA . LEU A 1 76 ? 2.485 -2.482 10.442 1.00 97.38 76 LEU A CA 1
ATOM 584 C C . LEU A 1 76 ? 1.240 -2.064 11.238 1.00 97.38 76 LEU A C 1
ATOM 586 O O . LEU A 1 76 ? 0.266 -2.821 11.301 1.00 97.38 76 LEU A O 1
ATOM 590 N N . LEU A 1 77 ? 1.260 -0.865 11.825 1.00 98.00 77 LEU A N 1
ATOM 591 C CA . LEU A 1 77 ? 0.135 -0.319 12.580 1.00 98.00 77 LEU A CA 1
ATOM 592 C C . LEU A 1 77 ? -1.114 -0.213 11.696 1.00 98.00 77 LEU A C 1
ATOM 594 O O . LEU A 1 77 ? -2.143 -0.806 12.006 1.00 98.00 77 LEU A O 1
ATOM 598 N N . LEU A 1 78 ? -1.015 0.494 10.568 1.00 98.19 78 LEU A N 1
ATOM 599 C CA . LEU A 1 78 ? -2.133 0.705 9.647 1.00 98.19 78 LEU A CA 1
ATOM 600 C C . LEU A 1 78 ? -2.680 -0.620 9.110 1.00 98.19 78 LEU A C 1
ATOM 602 O O . LEU A 1 78 ? -3.887 -0.856 9.136 1.00 98.19 78 LEU A O 1
ATOM 606 N N . ARG A 1 79 ? -1.786 -1.519 8.692 1.00 97.44 79 ARG A N 1
ATOM 607 C CA . ARG A 1 79 ? -2.133 -2.857 8.211 1.00 97.44 79 ARG A CA 1
ATOM 608 C C . ARG A 1 79 ? -2.941 -3.644 9.228 1.00 97.44 79 ARG A C 1
ATOM 610 O O . ARG A 1 79 ? -3.932 -4.265 8.869 1.00 97.44 79 ARG A O 1
ATOM 617 N N . THR A 1 80 ? -2.520 -3.644 10.489 1.00 97.31 80 THR A N 1
ATOM 618 C CA . THR A 1 80 ? -3.190 -4.436 11.530 1.00 97.31 80 THR A CA 1
ATOM 619 C C . THR A 1 80 ? -4.558 -3.874 11.906 1.00 97.31 80 THR A C 1
ATOM 621 O O . THR A 1 80 ? -5.481 -4.662 12.098 1.00 97.31 80 THR A O 1
ATOM 624 N N . ILE A 1 81 ? -4.743 -2.547 11.880 1.00 97.81 81 ILE A N 1
ATOM 625 C CA . ILE A 1 81 ? -6.074 -1.927 12.021 1.00 97.81 81 ILE A CA 1
ATOM 626 C C . ILE A 1 81 ? -6.996 -2.378 10.877 1.00 97.81 81 ILE A C 1
ATOM 628 O O . ILE A 1 81 ? -8.115 -2.835 11.110 1.00 97.81 81 ILE A O 1
ATOM 632 N N . LEU A 1 82 ? -6.525 -2.271 9.631 1.00 98.12 82 LEU A N 1
ATOM 633 C CA . LEU A 1 82 ? -7.331 -2.596 8.452 1.00 98.12 82 LEU A CA 1
ATOM 634 C C . LEU A 1 82 ? -7.613 -4.098 8.332 1.00 98.12 82 LEU A C 1
ATOM 636 O O . LEU A 1 82 ? -8.704 -4.479 7.913 1.00 98.12 82 LEU A O 1
ATOM 640 N N . ALA A 1 83 ? -6.667 -4.947 8.737 1.00 96.94 83 ALA A N 1
ATOM 641 C CA . ALA A 1 83 ? -6.859 -6.390 8.808 1.00 96.94 83 ALA A CA 1
ATOM 642 C C . ALA A 1 83 ? -7.926 -6.763 9.847 1.00 96.94 83 ALA A C 1
ATOM 644 O O . ALA A 1 83 ? -8.787 -7.588 9.552 1.00 96.94 83 ALA A O 1
ATOM 645 N N . ALA A 1 84 ? -7.920 -6.131 11.027 1.00 96.19 84 ALA A N 1
ATOM 646 C CA . ALA A 1 84 ? -8.943 -6.366 12.046 1.00 96.19 84 ALA A CA 1
ATOM 647 C C . ALA A 1 84 ? -10.352 -6.051 11.517 1.00 96.19 84 ALA A C 1
ATOM 649 O O . ALA A 1 84 ? -11.264 -6.857 11.689 1.00 96.19 84 ALA A O 1
ATOM 650 N N . LEU A 1 85 ? -10.520 -4.927 10.806 1.00 96.38 85 LEU A N 1
ATOM 651 C CA . LEU A 1 85 ? -11.790 -4.612 10.145 1.00 96.38 85 LEU A CA 1
ATOM 652 C C . LEU A 1 85 ? -12.159 -5.623 9.067 1.00 96.38 85 LEU A C 1
ATOM 654 O O . LEU A 1 85 ? -13.289 -6.104 9.054 1.00 96.38 85 LEU A O 1
ATOM 658 N N . HIS A 1 86 ? -11.212 -5.959 8.191 1.00 96.19 86 HIS A N 1
ATOM 659 C CA . HIS A 1 86 ? -11.451 -6.910 7.115 1.00 96.19 86 HIS A CA 1
ATOM 660 C C . HIS A 1 86 ? -11.979 -8.241 7.656 1.00 96.19 86 HIS A C 1
ATOM 662 O O . HIS A 1 86 ? -13.016 -8.704 7.195 1.00 96.19 86 HIS A O 1
ATOM 668 N N . PHE A 1 87 ? -11.322 -8.823 8.662 1.00 95.62 87 PHE A N 1
ATOM 669 C CA . PHE A 1 87 ? -11.739 -10.111 9.215 1.00 95.62 87 PHE A CA 1
ATOM 670 C C . PHE A 1 87 ? -13.071 -10.040 9.965 1.00 95.62 87 PHE A C 1
ATOM 672 O O . PHE A 1 87 ? -13.882 -10.945 9.812 1.00 95.62 87 PHE A O 1
ATOM 679 N N . LEU A 1 88 ? -13.364 -8.949 10.684 1.00 96.12 88 LEU A N 1
ATOM 680 C CA . LEU A 1 88 ? -14.700 -8.749 11.260 1.00 96.12 88 LEU A CA 1
ATOM 681 C C . LEU A 1 88 ? -15.784 -8.735 10.173 1.00 96.12 88 LEU A C 1
ATOM 683 O O . LEU A 1 88 ? -16.818 -9.386 10.321 1.00 96.12 88 LEU A O 1
ATOM 687 N N . HIS A 1 89 ? -15.532 -8.032 9.064 1.00 96.38 89 HIS A N 1
ATOM 688 C CA . HIS A 1 89 ? -16.458 -7.971 7.933 1.00 96.38 89 HIS A CA 1
ATOM 689 C C . HIS A 1 89 ? -16.566 -9.305 7.184 1.00 96.38 89 HIS A C 1
ATOM 691 O O . HIS A 1 89 ? -17.613 -9.581 6.602 1.00 96.38 89 HIS A O 1
ATOM 697 N N . GLU A 1 90 ? -15.522 -10.129 7.137 1.00 95.31 90 GLU A N 1
ATOM 698 C CA . GLU A 1 90 ? -15.623 -11.487 6.581 1.00 95.31 90 GLU A CA 1
ATOM 699 C C . GLU A 1 90 ? -16.394 -12.432 7.520 1.00 95.31 90 GLU A C 1
ATOM 701 O O . GLU A 1 90 ? -17.109 -13.300 7.033 1.00 95.31 90 GLU A O 1
ATOM 706 N N . ASP A 1 91 ? -16.380 -12.177 8.832 1.00 95.94 91 ASP A N 1
ATOM 707 C CA . ASP A 1 91 ? -17.187 -12.874 9.849 1.00 95.94 91 ASP A CA 1
ATOM 708 C C . ASP A 1 91 ? -18.636 -12.340 9.967 1.00 95.94 91 ASP A C 1
ATOM 710 O O . ASP A 1 91 ? -19.317 -12.558 10.974 1.00 95.94 91 ASP A O 1
ATOM 714 N N . ASP A 1 92 ? -19.110 -11.599 8.960 1.00 96.81 92 ASP A N 1
ATOM 715 C CA . ASP A 1 92 ? -20.440 -10.974 8.887 1.00 96.81 92 ASP A CA 1
ATOM 716 C C . ASP A 1 92 ? -20.803 -10.056 10.071 1.00 96.81 92 ASP A C 1
ATOM 718 O O . ASP A 1 92 ? -21.978 -9.866 10.416 1.00 96.81 92 ASP A O 1
ATOM 722 N N . LYS A 1 93 ? -19.790 -9.405 10.656 1.00 97.19 93 LYS A N 1
ATOM 723 C CA . LYS A 1 93 ? -19.940 -8.436 11.748 1.00 97.19 93 LYS A CA 1
ATOM 724 C C . LYS A 1 93 ? -19.365 -7.076 11.377 1.00 97.19 93 LYS A C 1
ATOM 726 O O . LYS A 1 93 ? -18.334 -6.979 10.725 1.00 97.19 93 LYS A O 1
ATOM 731 N N . CYS A 1 94 ? -19.984 -6.014 11.878 1.00 97.62 94 CYS A N 1
ATOM 732 C CA . CYS A 1 94 ? -19.438 -4.660 11.816 1.00 97.62 94 CYS A CA 1
ATOM 733 C C . CYS A 1 94 ? -19.374 -4.051 13.220 1.00 97.62 94 CYS A C 1
ATOM 735 O O . CYS A 1 94 ? -20.359 -4.134 13.960 1.00 97.62 94 CYS A O 1
ATOM 737 N N . PRO A 1 95 ? -18.267 -3.393 13.594 1.00 97.56 95 PRO A N 1
ATOM 738 C CA . PRO A 1 95 ? -18.280 -2.371 14.632 1.00 97.56 95 PRO A CA 1
ATOM 739 C C . PRO A 1 95 ? -19.445 -1.388 14.472 1.00 97.56 95 PRO A C 1
ATOM 741 O O . PRO A 1 95 ? -19.671 -0.866 13.383 1.00 97.56 95 PRO A O 1
ATOM 744 N N . LYS A 1 96 ? -20.180 -1.101 15.550 1.00 97.06 96 LYS A N 1
ATOM 745 C CA . LYS A 1 96 ? -21.210 -0.047 15.546 1.00 97.06 96 LYS A CA 1
ATOM 746 C C . LYS A 1 96 ? -20.600 1.352 15.525 1.00 97.06 96 LYS A C 1
ATOM 748 O O . LYS A 1 96 ? -21.169 2.262 14.932 1.00 97.06 96 LYS A O 1
ATOM 753 N N . LYS A 1 97 ? -19.466 1.511 16.207 1.00 96.69 97 LYS A N 1
ATOM 754 C CA . LYS A 1 97 ? -18.692 2.746 16.304 1.00 96.69 97 LYS A CA 1
ATOM 755 C C . LYS A 1 97 ? -17.247 2.389 16.614 1.00 96.69 97 LYS A C 1
ATOM 757 O O . LYS A 1 97 ? -17.004 1.506 17.431 1.00 96.69 97 LYS A O 1
ATOM 762 N N . ILE A 1 98 ? -16.313 3.090 15.988 1.00 96.88 98 ILE A N 1
ATOM 763 C CA . ILE A 1 98 ? -14.886 2.996 16.281 1.00 96.88 98 ILE A CA 1
ATOM 764 C C . ILE A 1 98 ? -14.386 4.378 16.685 1.00 96.88 98 ILE A C 1
ATOM 766 O O . ILE A 1 98 ? -14.665 5.387 16.033 1.00 96.88 98 ILE A O 1
ATOM 770 N N . THR A 1 99 ? -13.633 4.425 17.773 1.00 95.50 99 THR A N 1
ATOM 771 C CA . THR A 1 99 ? -12.964 5.615 18.285 1.00 95.50 99 THR A CA 1
ATOM 772 C C . THR A 1 99 ? -11.493 5.318 18.568 1.00 95.50 99 THR A C 1
ATOM 774 O O . THR A 1 99 ? -11.050 4.170 18.601 1.00 95.50 99 THR A O 1
ATOM 777 N N . LYS A 1 100 ? -10.704 6.369 18.816 1.00 94.19 100 LYS A N 1
ATOM 778 C CA . LYS A 1 100 ? -9.284 6.232 19.186 1.00 94.19 100 LYS A CA 1
ATOM 779 C C . LYS A 1 100 ? -9.076 5.404 20.459 1.00 94.19 100 LYS A C 1
ATOM 781 O O . LYS A 1 100 ? -8.037 4.768 20.594 1.00 94.19 100 LYS A O 1
ATOM 786 N N . SER A 1 101 ? -10.041 5.427 21.378 1.00 92.69 101 SER A N 1
ATOM 787 C CA . SER A 1 101 ? -9.976 4.702 22.653 1.00 92.69 101 SER A CA 1
ATOM 788 C C . SER A 1 101 ? -10.152 3.194 22.490 1.00 92.69 101 SER A C 1
ATOM 790 O O . SER A 1 101 ? -9.772 2.445 23.384 1.00 92.69 101 SER A O 1
ATOM 792 N N . ASP A 1 102 ? -10.685 2.757 21.348 1.00 94.88 102 ASP A N 1
ATOM 793 C CA . ASP A 1 102 ? -10.950 1.348 21.059 1.00 94.88 102 ASP A CA 1
ATOM 794 C C . ASP A 1 102 ? -9.745 0.650 20.412 1.00 94.88 102 ASP A C 1
ATOM 796 O O . ASP A 1 102 ? -9.742 -0.573 20.277 1.00 94.88 102 ASP A O 1
ATOM 800 N N . ILE A 1 103 ? -8.714 1.407 20.008 1.00 96.25 103 ILE A N 1
ATOM 801 C CA . ILE A 1 103 ? -7.520 0.877 19.340 1.00 96.25 103 ILE A CA 1
ATOM 802 C C . ILE A 1 103 ? -6.334 0.877 20.301 1.00 96.25 103 ILE A C 1
ATOM 804 O O . ILE A 1 103 ? -5.777 1.921 20.664 1.00 96.25 103 ILE A O 1
ATOM 808 N N . PHE A 1 104 ? -5.896 -0.330 20.636 1.00 96.00 104 PHE A N 1
ATOM 809 C CA . PHE A 1 104 ? -4.713 -0.578 21.446 1.00 96.00 104 PHE A CA 1
ATOM 810 C C . PHE A 1 104 ? -3.588 -1.123 20.582 1.00 96.00 104 PHE A C 1
ATOM 812 O O . PHE A 1 104 ? -3.828 -1.819 19.602 1.00 96.00 104 PHE A O 1
ATOM 819 N N . VAL A 1 105 ? -2.350 -0.802 20.943 1.00 96.56 105 VAL A N 1
ATOM 820 C CA . VAL A 1 105 ? -1.155 -1.215 20.216 1.00 96.56 105 VAL A CA 1
ATOM 821 C C . VAL A 1 105 ? -0.257 -2.030 21.132 1.00 96.56 105 VAL A C 1
ATOM 823 O O . VAL A 1 105 ? 0.140 -1.575 22.207 1.00 96.56 105 VAL A O 1
ATOM 826 N N . LYS A 1 106 ? 0.104 -3.227 20.672 1.00 94.88 106 LYS A N 1
A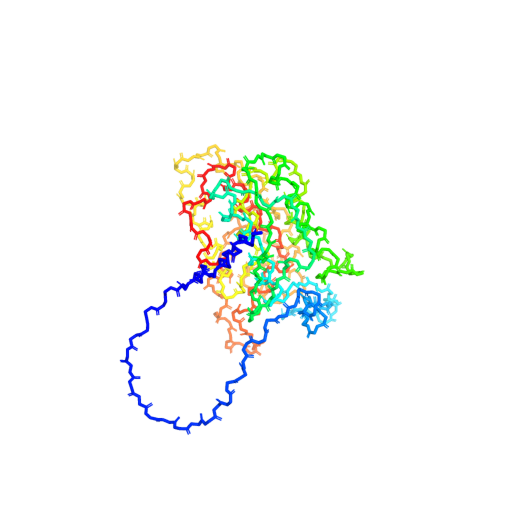TOM 827 C CA . LYS A 1 106 ? 1.045 -4.134 21.329 1.00 94.88 106 LYS A CA 1
ATOM 828 C C . LYS A 1 106 ? 2.080 -4.587 20.308 1.00 94.88 106 LYS A C 1
ATOM 830 O O . LYS A 1 106 ? 1.739 -5.123 19.259 1.00 94.88 106 LYS A O 1
ATOM 835 N N . ASN A 1 107 ? 3.361 -4.339 20.585 1.00 91.69 107 ASN A N 1
ATOM 836 C CA . ASN A 1 107 ? 4.465 -4.651 19.662 1.00 91.69 107 ASN A CA 1
ATOM 837 C C . ASN A 1 107 ? 4.254 -4.077 18.240 1.00 91.69 107 ASN A C 1
ATOM 839 O O . ASN A 1 107 ? 4.556 -4.728 17.243 1.00 91.69 107 ASN A O 1
ATOM 843 N N . GLY A 1 108 ? 3.684 -2.869 18.146 1.00 92.25 108 GLY A N 1
ATOM 844 C CA . GLY A 1 108 ? 3.368 -2.197 16.877 1.00 92.25 108 GLY A CA 1
ATOM 845 C C . GLY A 1 108 ? 2.130 -2.720 16.141 1.00 92.25 108 GLY A C 1
ATOM 846 O O . GLY A 1 108 ? 1.764 -2.154 15.115 1.00 92.25 108 GLY A O 1
ATOM 847 N N . ARG A 1 109 ? 1.468 -3.761 16.655 1.00 95.31 109 ARG A N 1
ATOM 848 C CA . ARG A 1 109 ? 0.227 -4.309 16.097 1.00 95.31 109 ARG A CA 1
ATOM 849 C C . ARG A 1 109 ? -0.974 -3.710 16.809 1.00 95.31 109 ARG A C 1
ATOM 851 O O . ARG A 1 109 ? -0.994 -3.675 18.037 1.00 95.31 109 ARG A O 1
ATOM 858 N N . ALA A 1 110 ? -1.942 -3.242 16.036 1.00 95.69 110 ALA A N 1
ATOM 859 C CA . ALA A 1 110 ? -3.200 -2.732 16.540 1.00 95.69 110 ALA A CA 1
ATOM 860 C C . ALA A 1 110 ? -4.214 -3.851 16.782 1.00 95.69 110 ALA A C 1
ATOM 862 O O . ALA A 1 110 ? -4.325 -4.790 15.993 1.00 95.69 110 ALA A O 1
ATOM 863 N N . GLU A 1 111 ? -4.998 -3.684 17.838 1.00 94.44 111 GLU A N 1
ATOM 864 C CA . GLU A 1 111 ? -6.118 -4.533 18.216 1.00 94.44 111 GLU A CA 1
ATOM 865 C C . GLU A 1 111 ? -7.323 -3.645 18.539 1.00 94.44 111 GLU A C 1
ATOM 867 O O . GLU A 1 111 ? -7.188 -2.627 19.225 1.00 94.44 111 GLU A O 1
ATOM 872 N N . LEU A 1 112 ? -8.497 -4.037 18.039 1.00 93.44 112 LEU A N 1
ATOM 873 C CA . LEU A 1 112 ? -9.773 -3.432 18.418 1.00 93.44 112 LEU A CA 1
ATOM 874 C C . LEU A 1 112 ? -10.264 -4.100 19.703 1.00 93.44 112 LEU A C 1
ATOM 876 O O . LEU A 1 112 ? -10.471 -5.313 19.722 1.00 93.44 112 LEU A O 1
ATOM 880 N N . ASN A 1 113 ? -10.457 -3.323 20.765 1.00 87.94 113 ASN A N 1
ATOM 881 C CA . ASN A 1 113 ? -10.890 -3.829 22.064 1.00 87.94 113 ASN A CA 1
ATOM 882 C C . ASN A 1 113 ? -12.245 -3.234 22.464 1.00 87.94 113 ASN A C 1
ATOM 884 O O . ASN A 1 113 ? -12.486 -2.052 22.253 1.00 87.94 113 ASN A O 1
ATOM 888 N N . ALA A 1 114 ? -13.104 -4.058 23.072 1.00 81.06 114 ALA A N 1
ATOM 889 C CA . ALA A 1 114 ? -14.404 -3.666 23.628 1.00 81.06 114 ALA A CA 1
ATOM 890 C C . ALA A 1 114 ? -15.371 -2.957 22.652 1.00 81.06 114 ALA A C 1
ATOM 892 O O . ALA A 1 114 ? -16.233 -2.192 23.074 1.00 81.06 114 ALA A O 1
ATOM 893 N N . VAL A 1 115 ? -15.262 -3.241 21.352 1.00 90.12 115 VAL A N 1
ATOM 894 C CA . VAL A 1 115 ? -16.131 -2.649 20.329 1.00 90.12 115 VAL A CA 1
ATOM 895 C C . VAL A 1 115 ? -17.460 -3.398 20.246 1.00 90.12 115 VAL A C 1
ATOM 897 O O . VAL A 1 115 ? -17.487 -4.612 20.031 1.00 90.12 115 VAL A O 1
ATOM 900 N N . ASP A 1 116 ? -18.571 -2.668 20.344 1.00 94.69 116 ASP A N 1
ATOM 901 C CA . ASP A 1 116 ? -19.901 -3.226 20.112 1.00 94.69 116 ASP A CA 1
ATOM 902 C C . ASP A 1 116 ? -20.070 -3.644 18.651 1.00 94.69 116 ASP A C 1
ATOM 904 O O . ASP A 1 116 ? -19.867 -2.851 17.729 1.00 94.69 116 ASP A O 1
ATOM 908 N N . LEU A 1 117 ? -20.512 -4.883 18.438 1.00 96.88 117 LEU A N 1
ATOM 909 C CA . LEU A 1 117 ? -20.714 -5.441 17.106 1.00 96.88 117 LEU A CA 1
ATOM 910 C C . LEU A 1 117 ? -22.198 -5.461 16.727 1.00 96.88 117 LEU A C 1
ATOM 912 O O . LEU A 1 117 ? -23.093 -5.636 17.559 1.00 96.88 117 LEU A O 1
ATOM 916 N N . CYS A 1 118 ? -22.457 -5.296 15.439 1.00 96.31 118 CYS A N 1
ATOM 917 C CA . CYS A 1 118 ? -23.748 -5.494 14.799 1.00 96.31 118 CYS A CA 1
ATOM 918 C C . CYS A 1 118 ? -23.595 -6.421 13.592 1.00 96.31 118 CYS A C 1
ATOM 920 O O . CYS A 1 118 ? -22.480 -6.792 13.212 1.00 96.31 118 CYS A O 1
ATOM 922 N N . LYS A 1 119 ? -24.728 -6.814 13.006 1.00 97.00 119 LYS A N 1
ATOM 923 C CA . LYS A 1 119 ? -24.733 -7.542 11.740 1.00 97.00 119 LYS A CA 1
ATOM 924 C C . LYS A 1 119 ? -24.098 -6.666 10.660 1.00 97.00 119 LYS A C 1
ATOM 926 O O . LYS A 1 119 ? -24.304 -5.457 10.638 1.00 97.00 119 LYS A O 1
ATOM 931 N N . LYS A 1 120 ? -23.330 -7.289 9.777 1.00 96.62 120 LYS A N 1
ATOM 932 C CA . LYS A 1 120 ? -22.741 -6.612 8.629 1.00 96.62 120 LYS A CA 1
ATOM 933 C C . LYS A 1 120 ? -23.798 -6.064 7.681 1.00 96.62 120 LYS A C 1
ATOM 935 O O . LYS A 1 120 ? -24.690 -6.786 7.235 1.00 96.62 120 LYS A O 1
ATOM 940 N N . GLU A 1 121 ? -23.605 -4.802 7.332 1.00 96.12 121 GLU A N 1
ATOM 941 C CA . GLU A 1 121 ? -24.362 -4.060 6.333 1.00 96.12 121 GLU A CA 1
ATOM 942 C C . GLU A 1 121 ? -23.389 -3.150 5.575 1.00 96.12 121 GLU A C 1
ATOM 944 O O . GLU A 1 121 ? -22.415 -2.659 6.148 1.00 96.12 121 GLU A O 1
ATOM 949 N N . ASP A 1 122 ? -23.642 -2.912 4.292 1.00 95.75 122 ASP A N 1
ATOM 950 C CA . ASP A 1 122 ? -22.753 -2.126 3.426 1.00 95.75 122 ASP A CA 1
ATOM 951 C C . ASP A 1 122 ? -22.514 -0.701 3.948 1.00 95.75 122 ASP A C 1
ATOM 953 O O . ASP A 1 122 ? -21.389 -0.194 3.916 1.00 95.75 122 ASP A O 1
ATOM 957 N N . ASP A 1 123 ? -23.557 -0.068 4.491 1.00 96.50 123 ASP A N 1
ATOM 958 C CA . ASP A 1 123 ? -23.453 1.257 5.108 1.00 96.50 123 ASP A CA 1
ATOM 959 C C . ASP A 1 123 ? -22.560 1.230 6.356 1.00 96.50 123 ASP A C 1
ATOM 961 O O . ASP A 1 123 ? -21.778 2.158 6.577 1.00 96.50 123 ASP A O 1
ATOM 965 N N . MET A 1 124 ? -22.601 0.136 7.124 1.00 97.19 124 MET A N 1
ATOM 966 C CA . MET A 1 124 ? -21.744 -0.056 8.295 1.00 97.19 124 MET A CA 1
ATOM 967 C C . MET A 1 124 ? -20.285 -0.304 7.902 1.00 97.19 124 MET A C 1
ATOM 969 O O . MET A 1 124 ? -19.388 0.238 8.544 1.00 97.19 124 MET A O 1
ATOM 973 N N . ILE A 1 125 ? -20.022 -1.045 6.818 1.00 97.06 125 ILE A N 1
ATOM 974 C CA . ILE A 1 125 ? -18.664 -1.224 6.274 1.00 97.06 125 ILE A CA 1
ATOM 975 C C . ILE A 1 125 ? -18.063 0.134 5.898 1.00 97.06 125 ILE A C 1
ATOM 977 O O . ILE A 1 125 ? -16.957 0.467 6.332 1.00 97.06 125 ILE A O 1
ATOM 981 N N . LEU A 1 126 ? -18.803 0.938 5.126 1.00 97.75 126 LEU A N 1
ATOM 982 C CA . LEU A 1 126 ? -18.367 2.277 4.733 1.00 97.75 126 LEU A CA 1
ATOM 983 C C . LEU A 1 126 ? -18.117 3.162 5.959 1.00 97.75 126 LEU A C 1
ATOM 985 O O . LEU A 1 126 ? -17.110 3.868 6.015 1.00 97.75 126 LEU A O 1
ATOM 989 N N . GLN A 1 127 ? -19.014 3.119 6.945 1.00 98.00 127 GLN A N 1
ATOM 990 C CA . GLN A 1 127 ? -18.872 3.896 8.170 1.00 98.00 127 GLN A CA 1
ATOM 991 C C . GLN A 1 127 ? -17.625 3.485 8.967 1.00 98.00 127 GLN A C 1
ATOM 993 O O . GLN A 1 127 ? -16.864 4.354 9.386 1.00 98.00 127 GLN A O 1
ATOM 998 N N . ASN A 1 128 ? -17.352 2.185 9.116 1.00 98.00 128 ASN A N 1
ATOM 999 C CA . ASN A 1 128 ? -16.159 1.700 9.816 1.00 98.00 128 ASN A CA 1
ATOM 1000 C C . ASN A 1 128 ? -14.863 2.178 9.153 1.00 98.00 128 ASN A C 1
ATOM 1002 O O . ASN A 1 128 ? -13.943 2.618 9.843 1.00 98.00 128 ASN A O 1
ATOM 1006 N N . TYR A 1 129 ? -14.784 2.127 7.820 1.00 98.50 129 TYR A N 1
ATOM 1007 C CA . TYR A 1 129 ? -13.605 2.624 7.113 1.00 98.50 129 TYR A CA 1
ATOM 1008 C C . TYR A 1 129 ? -13.454 4.143 7.211 1.00 98.50 129 TYR A C 1
ATOM 1010 O O . TYR A 1 129 ? -12.328 4.614 7.359 1.00 98.50 129 TYR A O 1
ATOM 1018 N N . LYS A 1 130 ? -14.548 4.916 7.193 1.00 98.50 130 LYS A N 1
ATOM 1019 C CA . LYS A 1 130 ? -14.500 6.371 7.425 1.00 98.50 130 LYS A CA 1
ATOM 1020 C C . LYS A 1 130 ? -13.991 6.717 8.822 1.00 98.50 130 LYS A C 1
ATOM 1022 O O . LYS A 1 130 ? -13.132 7.582 8.952 1.00 98.50 130 LYS A O 1
ATOM 1027 N N . GLU A 1 131 ? -14.455 6.007 9.843 1.00 98.31 131 GLU A N 1
ATOM 1028 C CA . GLU A 1 131 ? -14.008 6.210 11.225 1.00 98.31 131 GLU A CA 1
ATOM 1029 C C . GLU A 1 131 ? -12.525 5.882 11.391 1.00 98.31 131 GLU A C 1
ATOM 1031 O O . GLU A 1 131 ? -11.772 6.660 11.973 1.00 98.31 131 GLU A O 1
ATOM 1036 N N . VAL A 1 132 ? -12.063 4.771 10.813 1.00 98.19 132 VAL A N 1
ATOM 1037 C CA . VAL A 1 132 ? -10.633 4.441 10.820 1.00 98.19 132 VAL A CA 1
ATOM 1038 C C . VAL A 1 132 ? -9.818 5.442 10.000 1.00 98.19 132 VAL A C 1
ATOM 1040 O O . VAL A 1 132 ? -8.733 5.823 10.432 1.00 98.19 132 VAL A O 1
ATOM 1043 N N . HIS A 1 133 ? -10.327 5.922 8.863 1.00 98.38 133 HIS A N 1
ATOM 1044 C CA . HIS A 1 133 ? -9.693 6.996 8.095 1.00 98.38 133 HIS A CA 1
ATOM 1045 C C . HIS A 1 133 ? -9.508 8.258 8.952 1.00 98.38 133 HIS A C 1
ATOM 1047 O O . HIS A 1 133 ? -8.406 8.802 9.006 1.00 98.38 133 HIS A O 1
ATOM 1053 N N . GLU A 1 134 ? -10.553 8.707 9.653 1.00 97.94 134 GLU A N 1
ATOM 1054 C CA . GLU A 1 134 ? -10.494 9.860 10.561 1.00 97.94 134 GLU A CA 1
ATOM 1055 C C . GLU A 1 134 ? -9.462 9.643 11.672 1.00 97.94 134 GLU A C 1
ATOM 1057 O O . GLU A 1 134 ? -8.594 10.489 11.882 1.00 97.94 134 GLU A O 1
ATOM 1062 N N . ILE A 1 135 ? -9.469 8.471 12.314 1.00 97.75 135 ILE A N 1
ATOM 1063 C CA . ILE A 1 135 ? -8.492 8.126 13.351 1.00 97.75 135 ILE A CA 1
ATOM 1064 C C . ILE A 1 135 ? -7.060 8.166 12.805 1.00 97.75 135 ILE A C 1
ATOM 1066 O O . ILE A 1 135 ? -6.177 8.729 13.454 1.00 97.75 135 ILE A O 1
ATOM 1070 N N . ILE A 1 136 ? -6.807 7.599 11.624 1.00 97.56 136 ILE A N 1
ATOM 1071 C CA . ILE A 1 136 ? -5.484 7.607 10.988 1.00 97.56 136 ILE A CA 1
ATOM 1072 C C . ILE A 1 136 ? -5.039 9.045 10.703 1.00 97.56 136 ILE A C 1
ATOM 1074 O O . ILE A 1 136 ? -3.907 9.417 11.021 1.00 97.56 136 ILE A O 1
ATOM 1078 N N . MET A 1 137 ? -5.929 9.871 10.152 1.00 97.19 137 MET A N 1
ATOM 1079 C CA . MET A 1 137 ? -5.643 11.280 9.890 1.00 97.19 137 MET A CA 1
ATOM 1080 C C . MET A 1 137 ? -5.326 12.043 11.179 1.00 97.19 137 MET A C 1
ATOM 1082 O O . MET A 1 137 ? -4.353 12.791 11.213 1.00 97.19 137 MET A O 1
ATOM 1086 N N . GLU A 1 138 ? -6.076 11.814 12.255 1.00 95.50 138 GLU A N 1
ATOM 1087 C CA . GLU A 1 138 ? -5.877 12.492 13.539 1.00 95.50 138 GLU A CA 1
ATOM 1088 C C . GLU A 1 138 ? -4.651 12.013 14.323 1.00 95.50 138 GLU A C 1
ATOM 1090 O O . GLU A 1 138 ? -4.098 12.786 15.102 1.00 95.50 138 GLU A O 1
ATOM 1095 N N . THR A 1 139 ? -4.238 10.752 14.171 1.00 94.69 139 THR A N 1
ATOM 1096 C CA . THR A 1 139 ? -3.191 10.145 15.016 1.00 94.69 139 THR A CA 1
ATOM 1097 C C . THR A 1 139 ? -1.865 9.964 14.290 1.00 94.69 139 THR A C 1
ATOM 1099 O O . THR A 1 139 ? -0.821 10.347 14.820 1.00 94.69 139 THR A O 1
ATOM 1102 N N . VAL A 1 140 ? -1.891 9.421 13.071 1.00 94.88 140 VAL A N 1
ATOM 1103 C CA . VAL A 1 140 ? -0.692 9.075 12.296 1.00 94.88 140 VAL A CA 1
ATOM 1104 C C . VAL A 1 140 ? -0.185 10.282 11.514 1.00 94.88 140 VAL A C 1
ATOM 1106 O O . VAL A 1 140 ? 1.013 10.568 11.537 1.00 94.88 140 VAL A O 1
ATOM 1109 N N . PHE A 1 141 ? -1.082 11.007 10.838 1.00 94.56 141 PHE A N 1
ATOM 1110 C CA . PHE A 1 141 ? -0.693 12.136 9.985 1.00 94.56 141 PHE A CA 1
ATOM 1111 C C . PHE A 1 141 ? -0.766 13.484 10.700 1.00 94.56 141 PHE A C 1
ATOM 1113 O O . PHE A 1 141 ? 0.118 14.315 10.487 1.00 94.56 141 PHE A O 1
ATOM 1120 N N . GLN A 1 142 ? -1.738 13.687 11.590 1.00 90.25 142 GLN A N 1
ATOM 1121 C CA . GLN A 1 142 ? -1.915 14.915 12.371 1.00 90.25 142 GLN A CA 1
ATOM 1122 C C . GLN A 1 142 ? -1.874 16.160 11.453 1.00 90.25 142 GLN A C 1
ATOM 1124 O O . GLN A 1 142 ? -2.492 16.185 10.388 1.00 90.25 142 GLN A O 1
ATOM 1129 N N . GLN A 1 143 ? -1.089 17.184 11.802 1.00 83.81 143 GLN A N 1
ATOM 1130 C CA . GLN A 1 143 ? -0.874 18.387 10.988 1.00 83.81 143 GLN A CA 1
ATOM 1131 C C . GLN A 1 143 ? -0.107 18.157 9.668 1.00 83.81 143 GLN A C 1
ATOM 1133 O O . GLN A 1 143 ? 0.081 19.093 8.894 1.00 83.81 143 GLN A O 1
ATOM 1138 N N . ASN A 1 144 ? 0.346 16.934 9.383 1.00 87.12 144 ASN A N 1
ATOM 1139 C CA . ASN A 1 144 ? 1.202 16.614 8.237 1.00 87.12 144 ASN A CA 1
ATOM 1140 C C . ASN A 1 144 ? 0.410 16.132 7.015 1.00 87.12 144 ASN A C 1
ATOM 1142 O O . ASN A 1 144 ? 0.946 15.415 6.174 1.00 87.12 144 ASN A O 1
ATOM 1146 N N . SER A 1 145 ? -0.860 16.524 6.893 1.00 85.31 145 SER A N 1
ATOM 1147 C CA . SER A 1 145 ? -1.742 16.098 5.798 1.00 85.31 145 SER A CA 1
ATOM 1148 C C . SER A 1 145 ? -1.215 16.454 4.401 1.00 85.31 145 SER A C 1
ATOM 1150 O O . SER A 1 145 ? -1.493 15.745 3.439 1.00 85.31 145 SER A O 1
ATOM 1152 N N . LYS A 1 146 ? -0.413 17.521 4.287 1.00 87.75 146 LYS A N 1
ATOM 1153 C CA . LYS A 1 146 ? 0.236 17.946 3.033 1.00 87.75 146 LYS A CA 1
ATOM 1154 C C . LYS A 1 146 ? 1.442 17.092 2.636 1.00 87.75 146 LYS A C 1
ATOM 1156 O O . LYS A 1 146 ? 1.856 17.143 1.485 1.00 87.75 146 LYS A O 1
ATOM 1161 N N . ASP A 1 147 ? 1.995 16.335 3.580 1.00 92.00 147 ASP A N 1
ATOM 1162 C CA . ASP A 1 147 ? 3.203 15.531 3.390 1.00 92.00 147 ASP A CA 1
ATOM 1163 C C . ASP A 1 147 ? 2.883 14.058 3.079 1.00 92.00 147 ASP A C 1
ATOM 1165 O O . ASP A 1 147 ? 3.809 13.262 2.921 1.00 92.00 147 ASP A O 1
ATOM 1169 N N . ILE A 1 148 ? 1.596 13.687 3.020 1.00 95.50 148 ILE A N 1
ATOM 1170 C CA . ILE A 1 148 ? 1.150 12.304 2.819 1.00 95.50 148 ILE A CA 1
ATOM 1171 C C . ILE A 1 148 ? 1.588 11.808 1.426 1.00 95.50 148 ILE A C 1
ATOM 1173 O O . ILE A 1 148 ? 1.244 12.449 0.429 1.00 95.50 148 ILE A O 1
ATOM 1177 N N . PRO A 1 149 ? 2.295 10.664 1.336 1.00 95.81 149 PRO A N 1
ATOM 1178 C CA . PRO A 1 149 ? 2.691 10.065 0.061 1.00 95.81 149 PRO A CA 1
ATOM 1179 C C . PRO A 1 149 ? 1.491 9.722 -0.832 1.00 95.81 149 PRO A C 1
ATOM 1181 O O . PRO A 1 149 ? 0.404 9.409 -0.344 1.00 95.81 149 PRO A O 1
ATOM 1184 N N . GLU A 1 150 ? 1.685 9.753 -2.151 1.00 96.69 150 GLU A N 1
ATOM 1185 C CA . GLU A 1 150 ? 0.603 9.590 -3.134 1.00 96.69 150 GLU A CA 1
ATOM 1186 C C . GLU A 1 150 ? -0.151 8.255 -2.993 1.00 96.69 150 GLU A C 1
ATOM 1188 O O . GLU A 1 150 ? -1.381 8.219 -3.037 1.00 96.69 150 GLU A O 1
ATOM 1193 N N . ASP A 1 151 ? 0.567 7.163 -2.754 1.00 97.88 151 ASP A N 1
ATOM 1194 C CA . ASP A 1 151 ? 0.008 5.822 -2.576 1.00 97.88 151 ASP A CA 1
ATOM 1195 C C . ASP A 1 151 ? -0.728 5.649 -1.237 1.00 97.88 151 ASP A C 1
ATOM 1197 O O . ASP A 1 151 ? -1.724 4.932 -1.141 1.00 97.88 151 ASP A O 1
ATOM 1201 N N . VAL A 1 152 ? -0.292 6.344 -0.192 1.00 98.19 152 VAL A N 1
ATOM 1202 C CA . VAL A 1 152 ? -1.008 6.410 1.087 1.00 98.19 152 VAL A CA 1
ATOM 1203 C C . VAL A 1 152 ? -2.290 7.224 0.936 1.00 98.19 152 VAL A C 1
ATOM 1205 O O . VAL A 1 152 ? -3.348 6.805 1.401 1.00 98.19 152 VAL A O 1
ATOM 1208 N N . MET A 1 153 ? -2.232 8.353 0.228 1.00 97.81 153 MET A N 1
ATOM 1209 C CA . MET A 1 153 ? -3.418 9.137 -0.115 1.00 97.81 153 MET A CA 1
ATOM 1210 C C . MET A 1 153 ? -4.405 8.313 -0.951 1.00 97.81 153 MET A C 1
ATOM 1212 O O . MET A 1 153 ? -5.617 8.416 -0.765 1.00 97.81 153 MET A O 1
ATOM 1216 N N . HIS A 1 154 ? -3.899 7.464 -1.846 1.00 98.25 154 HIS A N 1
ATOM 1217 C CA . HIS A 1 154 ? -4.720 6.523 -2.592 1.00 98.25 154 HIS A CA 1
ATOM 1218 C C . HIS A 1 154 ? -5.473 5.551 -1.669 1.00 98.25 154 HIS A C 1
ATOM 1220 O O . HIS A 1 154 ? -6.698 5.465 -1.765 1.00 98.25 154 HIS A O 1
ATOM 1226 N N . LEU A 1 155 ? -4.789 4.905 -0.716 1.00 98.56 155 LEU A N 1
ATOM 1227 C CA . LEU A 1 155 ? -5.434 4.056 0.296 1.00 98.56 155 LEU A CA 1
ATOM 1228 C C . LEU A 1 155 ? -6.545 4.802 1.057 1.00 98.56 155 LEU A C 1
ATOM 1230 O O . LEU A 1 155 ? -7.664 4.303 1.170 1.00 98.56 155 LEU A O 1
ATOM 1234 N N . LEU A 1 156 ? -6.265 6.017 1.534 1.00 98.12 156 LEU A N 1
ATOM 1235 C CA . LEU A 1 156 ? -7.233 6.833 2.278 1.00 98.12 156 LEU A CA 1
ATOM 1236 C C . LEU A 1 156 ? -8.485 7.168 1.444 1.00 98.12 156 LEU A C 1
ATOM 1238 O O . LEU A 1 156 ? -9.606 7.176 1.960 1.00 98.12 156 LEU A O 1
ATOM 1242 N N . ARG A 1 157 ? -8.326 7.388 0.133 1.00 97.81 157 ARG A N 1
ATOM 1243 C CA . ARG A 1 157 ? -9.454 7.585 -0.794 1.00 97.81 157 ARG A CA 1
ATOM 1244 C C . ARG A 1 157 ? -10.276 6.311 -0.981 1.00 97.81 157 ARG A C 1
ATOM 1246 O O . ARG A 1 157 ? -11.504 6.391 -0.995 1.00 97.81 157 ARG A O 1
ATOM 1253 N N . LEU A 1 158 ? -9.631 5.144 -1.075 1.00 97.94 158 LEU A N 1
ATOM 1254 C CA . LEU A 1 158 ? -10.342 3.864 -1.186 1.00 97.94 158 LEU A CA 1
ATOM 1255 C C . LEU A 1 158 ? -11.262 3.617 0.017 1.00 97.94 158 LEU A C 1
ATOM 1257 O O . LEU A 1 158 ? -12.374 3.124 -0.157 1.00 97.94 158 LEU A O 1
ATOM 1261 N N . MET A 1 159 ? -10.825 4.009 1.215 1.00 98.06 159 MET A N 1
ATOM 1262 C CA . MET A 1 159 ? -11.575 3.843 2.465 1.00 98.06 159 MET A CA 1
ATOM 1263 C C . MET A 1 159 ? -12.826 4.730 2.570 1.00 98.06 159 MET A C 1
ATOM 1265 O O . MET A 1 159 ? -13.735 4.426 3.337 1.00 98.06 159 MET A O 1
ATOM 1269 N N . THR A 1 160 ? -12.884 5.844 1.839 1.00 96.38 160 THR A N 1
ATOM 1270 C CA . THR A 1 160 ? -13.918 6.878 2.036 1.00 96.38 160 THR A CA 1
ATOM 1271 C C . THR A 1 160 ? -14.980 6.909 0.937 1.00 96.38 160 THR A C 1
ATOM 1273 O O . THR A 1 160 ? -16.071 7.447 1.153 1.00 96.38 160 THR A O 1
ATOM 1276 N N . SER A 1 161 ? -14.707 6.305 -0.222 1.00 94.88 161 SER A N 1
ATOM 1277 C CA . SER A 1 161 ? -15.667 6.170 -1.321 1.00 94.88 161 SER A CA 1
ATOM 1278 C C . SER A 1 161 ? -16.546 4.931 -1.149 1.00 94.88 161 SER A C 1
ATOM 1280 O O . SER A 1 161 ? -16.046 3.832 -0.922 1.00 94.88 161 SER A O 1
ATOM 1282 N N . ARG A 1 162 ? -17.867 5.090 -1.324 1.00 91.88 162 ARG A N 1
ATOM 1283 C CA . ARG A 1 162 ? -18.839 3.984 -1.226 1.00 91.88 162 ARG A CA 1
ATOM 1284 C C . ARG A 1 162 ? -18.492 2.833 -2.171 1.00 91.88 162 ARG A C 1
ATOM 1286 O O . ARG A 1 162 ? -18.493 1.687 -1.744 1.00 91.88 162 ARG A O 1
ATOM 1293 N N . ALA A 1 163 ? -18.161 3.152 -3.422 1.00 89.62 163 ALA A N 1
ATOM 1294 C CA . ALA A 1 163 ? -17.858 2.150 -4.441 1.00 89.62 163 ALA A CA 1
ATOM 1295 C C . ALA A 1 163 ? -16.617 1.317 -4.086 1.00 89.62 163 ALA A C 1
ATOM 1297 O O . ALA A 1 163 ? -16.560 0.136 -4.382 1.00 89.62 163 ALA A O 1
ATOM 1298 N N . THR A 1 164 ? -15.612 1.910 -3.441 1.00 92.75 164 THR A N 1
ATOM 1299 C CA . THR A 1 164 ? -14.343 1.215 -3.177 1.00 92.75 164 THR A CA 1
ATOM 1300 C C . THR A 1 164 ? -14.272 0.614 -1.780 1.00 92.75 164 THR A C 1
ATOM 1302 O O . THR A 1 164 ? -13.708 -0.462 -1.623 1.00 92.75 164 THR A O 1
ATOM 1305 N N . ALA A 1 165 ? -14.871 1.247 -0.769 1.00 93.31 165 ALA A N 1
ATOM 1306 C CA . ALA A 1 165 ? -14.844 0.750 0.606 1.00 93.31 165 ALA A CA 1
ATOM 1307 C C . ALA A 1 165 ? -15.507 -0.632 0.738 1.00 93.31 165 ALA A C 1
ATOM 1309 O O . ALA A 1 165 ? -15.068 -1.454 1.539 1.00 93.31 165 ALA A O 1
ATOM 1310 N N . ILE A 1 166 ? -16.539 -0.895 -0.069 1.00 93.25 166 ILE A N 1
ATOM 1311 C CA . ILE A 1 166 ? -17.290 -2.155 -0.060 1.00 93.25 166 ILE A CA 1
ATOM 1312 C C . ILE A 1 166 ? -16.676 -3.162 -1.043 1.00 93.25 166 ILE A C 1
ATOM 1314 O O . ILE A 1 166 ? -16.369 -4.293 -0.657 1.00 93.25 166 ILE A O 1
ATOM 1318 N N . ASP A 1 167 ? -16.431 -2.748 -2.290 1.00 93.00 167 ASP A N 1
ATOM 1319 C CA . ASP A 1 167 ? -16.024 -3.680 -3.351 1.00 93.00 167 ASP A CA 1
ATOM 1320 C C . ASP A 1 167 ? -14.523 -4.000 -3.332 1.00 93.00 167 ASP A C 1
ATOM 1322 O O . ASP A 1 167 ? -14.105 -5.030 -3.850 1.00 93.00 167 ASP A O 1
ATOM 1326 N N . MET A 1 168 ? -13.694 -3.151 -2.712 1.00 95.81 168 MET A N 1
ATOM 1327 C CA . MET A 1 168 ? -12.231 -3.295 -2.694 1.00 95.81 168 MET A CA 1
ATOM 1328 C C . MET A 1 168 ? -11.668 -3.586 -1.299 1.00 95.81 168 MET A C 1
ATOM 1330 O O . MET A 1 168 ? -10.494 -3.316 -1.038 1.00 95.81 168 MET A O 1
ATOM 1334 N N . LYS A 1 169 ? -12.462 -4.188 -0.400 1.00 94.31 169 LYS A N 1
ATOM 1335 C CA . LYS A 1 169 ? -12.023 -4.568 0.961 1.00 94.31 169 LYS A CA 1
ATOM 1336 C C . LYS A 1 169 ? -10.677 -5.293 0.976 1.00 94.31 169 LYS A C 1
ATOM 1338 O O . LYS A 1 169 ? -9.823 -4.979 1.801 1.00 94.31 169 LYS A O 1
ATOM 1343 N N . TYR A 1 170 ? -10.477 -6.239 0.049 1.00 95.69 170 TYR A N 1
ATOM 1344 C CA . TYR A 1 170 ? -9.231 -7.007 -0.045 1.00 95.69 170 TYR A CA 1
ATOM 1345 C C . TYR A 1 170 ? -8.032 -6.124 -0.413 1.00 95.69 170 TYR A C 1
ATOM 1347 O O . TYR A 1 170 ? -6.964 -6.258 0.182 1.00 95.69 170 TYR A O 1
ATOM 1355 N N . VAL A 1 171 ? -8.217 -5.179 -1.340 1.00 97.81 171 VAL A N 1
ATOM 1356 C CA . VAL A 1 171 ? -7.189 -4.197 -1.719 1.00 97.81 171 VAL A CA 1
ATOM 1357 C C . VAL A 1 171 ? -6.852 -3.293 -0.539 1.00 97.81 171 VAL A C 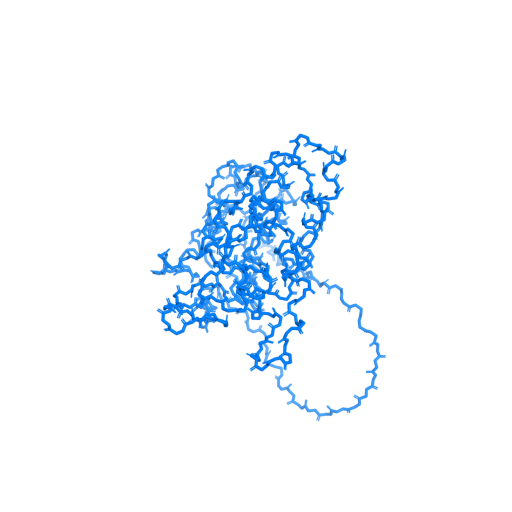1
ATOM 1359 O O . VAL A 1 171 ? -5.678 -3.051 -0.302 1.00 97.81 171 VAL A O 1
ATOM 1362 N N . ILE A 1 172 ? -7.847 -2.820 0.218 1.00 98.00 172 ILE A N 1
ATOM 1363 C CA . ILE A 1 172 ? -7.639 -1.875 1.324 1.00 98.00 172 ILE A CA 1
ATOM 1364 C C . ILE A 1 172 ? -6.706 -2.460 2.393 1.00 98.00 172 ILE A C 1
ATOM 1366 O O . ILE A 1 172 ? -5.728 -1.813 2.761 1.00 98.00 172 ILE A O 1
ATOM 1370 N N . TYR A 1 173 ? -6.953 -3.683 2.877 1.00 95.56 173 TYR A N 1
ATOM 1371 C CA . TYR A 1 173 ? -6.113 -4.247 3.946 1.00 95.56 173 TYR A CA 1
ATOM 1372 C C . TYR A 1 173 ? -4.777 -4.823 3.446 1.00 95.56 173 TYR A C 1
ATOM 1374 O O . TYR A 1 173 ? -3.838 -4.940 4.230 1.00 95.56 173 TYR A O 1
ATOM 1382 N N . THR A 1 174 ? -4.669 -5.158 2.153 1.00 96.94 174 THR A N 1
ATOM 1383 C CA . THR A 1 174 ? -3.417 -5.621 1.518 1.00 96.94 174 THR A CA 1
ATOM 1384 C C . THR A 1 174 ? -2.737 -4.536 0.683 1.00 96.94 174 THR A C 1
ATOM 1386 O O . THR A 1 174 ? -1.933 -4.842 -0.197 1.00 96.94 174 THR A O 1
ATOM 1389 N N . HIS A 1 175 ? -3.085 -3.267 0.901 1.00 98.38 175 HIS A N 1
ATOM 1390 C CA . HIS A 1 175 ? -2.694 -2.180 0.012 1.00 98.38 175 HIS A CA 1
ATOM 1391 C C . HIS A 1 175 ? -1.171 -2.040 -0.088 1.00 98.38 175 HIS A C 1
ATOM 1393 O O . HIS A 1 175 ? -0.463 -2.100 0.916 1.00 98.38 175 HIS A O 1
ATOM 1399 N N . ALA A 1 176 ? -0.657 -1.788 -1.292 1.00 97.69 176 ALA A N 1
ATOM 1400 C CA . ALA A 1 176 ? 0.773 -1.805 -1.588 1.00 97.69 176 ALA A CA 1
ATOM 1401 C C . ALA A 1 176 ? 1.610 -0.825 -0.751 1.00 97.69 176 ALA A C 1
ATOM 1403 O O . ALA A 1 176 ? 2.799 -1.064 -0.554 1.00 97.69 176 ALA A O 1
ATOM 1404 N N . CYS A 1 177 ? 1.026 0.270 -0.256 1.00 97.56 177 CYS A N 1
ATOM 1405 C CA . CYS A 1 177 ? 1.726 1.218 0.623 1.00 97.56 177 CYS A CA 1
ATOM 1406 C C . CYS A 1 177 ? 2.024 0.646 2.024 1.00 97.56 177 CYS A C 1
ATOM 1408 O O . CYS A 1 177 ? 2.879 1.171 2.736 1.00 97.56 177 CYS A O 1
ATOM 1410 N N . LEU A 1 178 ? 1.333 -0.432 2.412 1.00 97.75 178 LEU A N 1
ATOM 1411 C CA . LEU A 1 178 ? 1.455 -1.104 3.707 1.00 97.75 178 LEU A CA 1
ATOM 1412 C C . LEU A 1 178 ? 2.425 -2.288 3.674 1.00 97.75 178 LEU A C 1
ATOM 1414 O O . LEU A 1 178 ? 2.771 -2.815 4.727 1.00 97.75 178 LEU A O 1
ATOM 1418 N N . VAL A 1 179 ? 2.866 -2.693 2.481 1.00 96.88 179 VAL A N 1
ATOM 1419 C CA . VAL A 1 179 ? 3.762 -3.836 2.292 1.00 96.88 179 VAL A CA 1
ATOM 1420 C C . VAL A 1 179 ? 5.156 -3.491 2.837 1.00 96.88 179 VAL A C 1
ATOM 1422 O O . VAL A 1 179 ? 5.716 -2.447 2.449 1.00 96.88 179 VAL A O 1
ATOM 1425 N N . PRO A 1 180 ? 5.729 -4.343 3.708 1.00 95.81 180 PRO A N 1
ATOM 1426 C CA . PRO A 1 180 ? 7.095 -4.188 4.183 1.00 95.81 180 PRO A CA 1
ATOM 1427 C C . PRO A 1 180 ? 8.094 -4.127 3.033 1.00 95.81 180 PRO A C 1
ATOM 1429 O O . PRO A 1 180 ? 7.888 -4.803 2.024 1.00 95.81 180 PRO A O 1
ATOM 1432 N N . LEU A 1 181 ? 9.158 -3.329 3.171 1.00 94.31 181 LEU A N 1
ATOM 1433 C CA . LEU A 1 181 ? 10.173 -3.178 2.113 1.00 94.31 181 LEU A CA 1
ATOM 1434 C C . LEU A 1 181 ? 10.720 -4.534 1.642 1.00 94.31 181 LEU A C 1
ATOM 1436 O O . LEU A 1 181 ? 10.654 -4.811 0.443 1.00 94.31 181 LEU A O 1
ATOM 1440 N N . GLU A 1 182 ? 11.075 -5.404 2.590 1.00 93.62 182 GLU A N 1
ATOM 1441 C CA . GLU A 1 182 ? 11.579 -6.768 2.357 1.00 93.62 182 GLU A CA 1
ATOM 1442 C C . GLU A 1 182 ? 10.659 -7.640 1.479 1.00 93.62 182 GLU A C 1
ATOM 1444 O O . GLU A 1 182 ? 11.111 -8.559 0.803 1.00 93.62 182 GLU A O 1
ATOM 1449 N N . ASN A 1 183 ? 9.353 -7.348 1.447 1.00 95.88 183 ASN A N 1
ATOM 1450 C CA . ASN A 1 183 ? 8.359 -8.142 0.724 1.00 95.88 183 ASN A CA 1
ATOM 1451 C C . ASN A 1 183 ? 7.929 -7.516 -0.610 1.00 95.88 183 ASN A C 1
ATOM 1453 O O . ASN A 1 183 ? 7.166 -8.134 -1.363 1.00 95.88 183 ASN A O 1
ATOM 1457 N N . ARG A 1 184 ? 8.378 -6.293 -0.926 1.00 95.00 184 ARG A N 1
ATOM 1458 C CA . ARG A 1 184 ? 7.903 -5.554 -2.108 1.00 95.00 184 ARG A CA 1
ATOM 1459 C C . ARG A 1 184 ? 8.268 -6.226 -3.422 1.00 95.00 184 ARG A C 1
ATOM 1461 O O . ARG A 1 184 ? 7.433 -6.228 -4.329 1.00 95.00 184 ARG A O 1
ATOM 1468 N N . GLU A 1 185 ? 9.451 -6.832 -3.515 1.00 94.75 185 GLU A N 1
ATOM 1469 C CA . GLU A 1 185 ? 9.851 -7.610 -4.690 1.00 94.75 185 GLU A CA 1
ATOM 1470 C C . GLU A 1 185 ? 8.844 -8.737 -4.948 1.00 94.75 185 GLU A C 1
ATOM 1472 O O . GLU A 1 185 ? 8.235 -8.804 -6.018 1.00 94.75 185 GLU A O 1
ATOM 1477 N N . ALA A 1 186 ? 8.641 -9.618 -3.963 1.00 95.62 186 ALA A N 1
ATOM 1478 C CA . ALA A 1 186 ? 7.768 -10.780 -4.109 1.00 95.62 186 ALA A CA 1
ATOM 1479 C C . ALA A 1 186 ? 6.327 -10.360 -4.441 1.00 95.62 186 ALA A C 1
ATOM 1481 O O . ALA A 1 186 ? 5.658 -10.977 -5.281 1.00 95.62 186 ALA A O 1
ATOM 1482 N N . PHE A 1 187 ? 5.872 -9.269 -3.823 1.00 96.88 187 PHE A N 1
ATOM 1483 C CA . PHE A 1 187 ? 4.571 -8.662 -4.062 1.00 96.88 187 PHE A CA 1
ATOM 1484 C C . PHE A 1 187 ? 4.413 -8.182 -5.512 1.00 96.88 187 PHE A C 1
ATOM 1486 O O . PHE A 1 187 ? 3.447 -8.552 -6.188 1.00 96.88 187 PHE A O 1
ATOM 1493 N N . PHE A 1 188 ? 5.384 -7.417 -6.024 1.00 97.56 188 PHE A N 1
ATOM 1494 C CA . PHE A 1 188 ? 5.423 -6.997 -7.424 1.00 97.56 188 PHE A CA 1
ATOM 1495 C C . PHE A 1 188 ? 5.482 -8.203 -8.365 1.00 97.56 188 PHE A C 1
ATOM 1497 O O . PHE A 1 188 ? 4.675 -8.300 -9.289 1.00 97.56 188 PHE A O 1
ATOM 1504 N N . MET A 1 189 ? 6.387 -9.152 -8.117 1.00 97.44 189 MET A N 1
ATOM 1505 C CA . MET A 1 189 ? 6.641 -10.282 -9.010 1.00 97.44 189 MET A CA 1
ATOM 1506 C C . MET A 1 189 ? 5.422 -11.189 -9.181 1.00 97.44 189 MET A C 1
ATOM 1508 O O . MET A 1 189 ? 5.182 -11.685 -10.286 1.00 97.44 189 MET A O 1
ATOM 1512 N N . LYS A 1 190 ? 4.612 -11.383 -8.133 1.00 97.69 190 LYS A N 1
ATOM 1513 C CA . LYS A 1 190 ? 3.341 -12.116 -8.243 1.00 97.69 190 LYS A CA 1
ATOM 1514 C C . LYS A 1 190 ? 2.351 -11.413 -9.168 1.00 97.69 190 LYS A C 1
ATOM 1516 O O . LYS A 1 190 ? 1.813 -12.050 -10.073 1.00 97.69 190 LYS A O 1
ATOM 1521 N N . MET A 1 191 ? 2.144 -10.109 -8.990 1.00 98.31 191 MET A N 1
ATOM 1522 C CA . MET A 1 191 ? 1.238 -9.340 -9.850 1.00 98.31 191 MET A CA 1
ATOM 1523 C C . MET A 1 191 ? 1.766 -9.234 -11.283 1.00 98.31 191 MET A C 1
ATOM 1525 O O . MET A 1 191 ? 1.012 -9.417 -12.234 1.00 98.31 191 MET A O 1
ATOM 1529 N N . TYR A 1 192 ? 3.070 -9.007 -11.453 1.00 98.19 192 TYR A N 1
ATOM 1530 C CA . TYR A 1 192 ? 3.726 -8.948 -12.755 1.00 98.19 192 TYR A CA 1
ATOM 1531 C C . TYR A 1 192 ? 3.542 -10.250 -13.540 1.00 98.19 192 TYR A C 1
ATOM 1533 O O . TYR A 1 192 ? 3.138 -10.210 -14.702 1.00 98.19 192 TYR A O 1
ATOM 1541 N N . LYS A 1 193 ? 3.785 -11.415 -12.922 1.00 97.56 193 LYS A N 1
ATOM 1542 C CA . LYS A 1 193 ? 3.567 -12.721 -13.569 1.00 97.56 193 LYS A CA 1
ATOM 1543 C C . LYS A 1 193 ? 2.097 -12.911 -13.946 1.00 97.56 193 LYS A C 1
ATOM 1545 O O . LYS A 1 193 ? 1.811 -13.332 -15.064 1.00 97.56 193 LYS A O 1
ATOM 1550 N N . GLN A 1 194 ? 1.171 -12.538 -13.062 1.00 97.88 194 GLN A N 1
ATOM 1551 C CA . GLN A 1 194 ? -0.261 -12.632 -13.345 1.00 97.88 194 GLN A CA 1
ATOM 1552 C C . GLN A 1 194 ? -0.665 -11.782 -14.556 1.00 97.88 194 GLN A C 1
ATOM 1554 O O . GLN A 1 194 ? -1.365 -12.269 -15.442 1.00 97.88 194 GLN A O 1
ATOM 1559 N N . ILE A 1 195 ? -0.192 -10.535 -14.623 1.00 97.88 195 ILE A N 1
ATOM 1560 C CA . ILE A 1 195 ? -0.498 -9.603 -15.716 1.00 97.88 195 ILE A CA 1
ATOM 1561 C C . ILE A 1 195 ? 0.169 -10.035 -17.018 1.00 97.88 195 ILE A C 1
ATOM 1563 O O . ILE A 1 195 ? -0.485 -10.044 -18.050 1.00 97.88 195 ILE A O 1
ATOM 1567 N N . THR A 1 196 ? 1.449 -10.401 -16.989 1.00 96.38 196 THR A N 1
ATOM 1568 C CA . THR A 1 196 ? 2.236 -10.604 -18.216 1.00 96.38 196 THR A CA 1
ATOM 1569 C C . THR A 1 196 ? 2.221 -12.030 -18.758 1.00 96.38 196 THR A C 1
ATOM 1571 O O . THR A 1 196 ? 2.595 -12.225 -19.914 1.00 96.38 196 THR A O 1
ATOM 1574 N N . LYS A 1 197 ? 1.841 -13.028 -17.948 1.00 95.50 197 LYS A N 1
ATOM 1575 C CA . LYS A 1 197 ? 1.874 -14.449 -18.336 1.00 95.50 197 LYS A CA 1
ATOM 1576 C C . LYS A 1 197 ? 0.509 -15.119 -18.305 1.00 95.50 197 LYS A C 1
ATOM 1578 O O . LYS A 1 197 ? 0.209 -15.863 -19.220 1.00 95.50 197 LYS A O 1
ATOM 1583 N N . VAL A 1 198 ? -0.316 -14.845 -17.294 1.00 96.44 198 VAL A N 1
ATOM 1584 C CA . VAL A 1 198 ? -1.603 -15.547 -17.125 1.00 96.44 198 VAL A CA 1
ATOM 1585 C C . VAL A 1 198 ? -2.735 -14.833 -17.861 1.00 96.44 198 VAL A C 1
ATOM 1587 O O . VAL A 1 198 ? -3.419 -15.414 -18.695 1.00 96.44 198 VAL A O 1
ATOM 1590 N N . LEU A 1 199 ? -2.916 -13.540 -17.590 1.00 96.50 199 LEU A N 1
ATOM 1591 C CA . LEU A 1 199 ? -4.009 -12.748 -18.154 1.00 96.50 199 LEU A CA 1
ATOM 1592 C C . LEU A 1 199 ? -4.052 -12.638 -19.690 1.00 96.50 199 LEU A C 1
ATOM 1594 O O . LEU A 1 199 ? -5.166 -12.539 -20.207 1.00 96.50 199 LEU A O 1
ATOM 1598 N N . PRO A 1 200 ? -2.933 -12.638 -20.444 1.00 96.75 200 PRO A N 1
ATOM 1599 C CA . PRO A 1 200 ? -2.995 -12.614 -21.904 1.00 96.75 200 PRO A CA 1
ATOM 1600 C C . PRO A 1 200 ? -3.725 -13.829 -22.486 1.00 96.75 200 PRO A C 1
ATOM 1602 O O . PRO A 1 200 ? -4.397 -13.690 -23.504 1.00 96.75 200 PRO A O 1
ATOM 1605 N N . GLU A 1 201 ? -3.605 -14.987 -21.830 1.00 95.19 201 GLU A N 1
ATOM 1606 C CA . GLU A 1 201 ? -4.228 -16.246 -22.247 1.00 95.19 201 GLU A CA 1
ATOM 1607 C C . GLU A 1 201 ? -5.634 -16.397 -21.651 1.00 95.19 201 GLU A C 1
ATOM 1609 O O . GLU A 1 201 ? -6.580 -16.693 -22.374 1.00 95.19 201 GLU A O 1
ATOM 1614 N N . ASP A 1 202 ? -5.788 -16.132 -20.351 1.00 93.94 202 ASP A N 1
ATOM 1615 C CA . ASP A 1 202 ? -7.046 -16.358 -19.628 1.00 93.94 202 ASP A CA 1
ATOM 1616 C C . ASP A 1 202 ? -8.102 -15.267 -19.896 1.00 93.94 202 ASP A C 1
ATOM 1618 O O . ASP A 1 202 ? -9.274 -15.553 -20.143 1.00 93.94 202 ASP A O 1
ATOM 1622 N N . LYS A 1 203 ? -7.701 -13.985 -19.889 1.00 95.81 203 LYS A N 1
ATOM 1623 C CA . LYS A 1 203 ? -8.609 -12.835 -20.079 1.00 95.81 203 LYS A CA 1
ATOM 1624 C C . LYS A 1 203 ? -7.967 -11.719 -20.917 1.00 95.81 203 LYS A C 1
ATOM 1626 O O . LYS A 1 203 ? -7.711 -10.627 -20.393 1.00 95.81 203 LYS A O 1
ATOM 1631 N N . PRO A 1 204 ? -7.780 -11.905 -22.238 1.00 96.25 204 PRO A N 1
ATOM 1632 C CA . PRO A 1 204 ? -7.058 -10.958 -23.099 1.00 96.25 204 PRO A CA 1
ATOM 1633 C C . PRO A 1 204 ? -7.659 -9.541 -23.118 1.00 96.25 204 PRO A C 1
ATOM 1635 O O . PRO A 1 204 ? -6.933 -8.544 -23.145 1.00 96.25 204 PRO A O 1
ATOM 1638 N N . THR A 1 205 ? -8.990 -9.412 -23.057 1.00 97.00 205 THR A N 1
ATOM 1639 C CA . THR A 1 205 ? -9.652 -8.099 -22.978 1.00 97.00 205 THR A CA 1
ATOM 1640 C C . THR A 1 205 ? -9.367 -7.395 -21.653 1.00 97.00 205 THR A C 1
ATOM 1642 O O . THR A 1 205 ? -9.137 -6.185 -21.648 1.00 97.00 205 THR A O 1
ATOM 1645 N N . ALA A 1 206 ? -9.360 -8.132 -20.535 1.00 96.31 206 ALA A N 1
ATOM 1646 C CA . ALA A 1 206 ? -8.990 -7.577 -19.237 1.00 96.31 206 ALA A CA 1
ATOM 1647 C C . ALA A 1 206 ? -7.511 -7.183 -19.242 1.00 96.31 206 ALA A C 1
ATOM 1649 O O . ALA A 1 206 ? -7.204 -6.043 -18.921 1.00 96.31 206 ALA A O 1
ATOM 1650 N N . HIS A 1 207 ? -6.619 -8.054 -19.725 1.00 97.88 207 HIS A N 1
ATOM 1651 C CA . HIS A 1 207 ? -5.192 -7.766 -19.879 1.00 97.88 207 HIS A CA 1
ATOM 1652 C C . HIS A 1 207 ? -4.937 -6.426 -20.590 1.00 97.88 207 HIS A C 1
ATOM 1654 O O . HIS A 1 207 ? -4.221 -5.573 -20.065 1.00 97.88 207 HIS A O 1
ATOM 1660 N N . LYS A 1 208 ? -5.587 -6.189 -21.739 1.00 97.00 208 LYS A N 1
ATOM 1661 C CA . LYS A 1 208 ? -5.467 -4.918 -22.471 1.00 97.00 208 LYS A CA 1
ATOM 1662 C C . LYS A 1 208 ? -5.929 -3.717 -21.637 1.00 97.00 208 LYS A C 1
ATOM 1664 O O . LYS A 1 208 ? -5.243 -2.698 -21.636 1.00 97.00 208 LYS A O 1
ATOM 1669 N N . LYS A 1 209 ? -7.060 -3.832 -20.928 1.00 97.56 209 LYS A N 1
ATOM 1670 C CA . LYS A 1 209 ? -7.570 -2.766 -20.046 1.00 97.56 209 LYS A CA 1
ATOM 1671 C C . LYS A 1 209 ? -6.598 -2.463 -18.907 1.00 97.56 209 LYS A C 1
ATOM 1673 O O . LYS A 1 209 ? -6.318 -1.295 -18.670 1.00 97.56 209 LYS A O 1
ATOM 1678 N N . ILE A 1 210 ? -6.037 -3.496 -18.273 1.00 98.00 210 ILE A N 1
ATOM 1679 C CA . ILE A 1 210 ? -5.033 -3.334 -17.215 1.00 98.00 210 ILE A CA 1
ATOM 1680 C C . ILE A 1 210 ? -3.827 -2.568 -17.761 1.00 98.00 210 ILE A C 1
ATOM 1682 O O . ILE A 1 210 ? -3.474 -1.532 -17.210 1.00 98.00 210 ILE A O 1
ATOM 1686 N N . LEU A 1 211 ? -3.233 -3.007 -18.877 1.00 97.19 211 LEU A N 1
ATOM 1687 C CA . LEU A 1 211 ? -2.070 -2.329 -19.464 1.00 97.19 211 LEU A CA 1
ATOM 1688 C C . LEU A 1 211 ? -2.348 -0.859 -19.821 1.00 97.19 211 LEU A C 1
ATOM 1690 O O . LEU A 1 211 ? -1.474 -0.017 -19.643 1.00 97.19 211 LEU A O 1
ATOM 1694 N N . GLN A 1 212 ? -3.554 -0.539 -20.297 1.00 96.31 212 GLN A N 1
ATOM 1695 C CA . GLN A 1 212 ? -3.968 0.841 -20.584 1.00 96.31 212 GLN A CA 1
ATOM 1696 C C . GLN A 1 212 ? -4.169 1.688 -19.320 1.00 96.31 212 GLN A C 1
ATOM 1698 O O . GLN A 1 212 ? -4.035 2.907 -19.375 1.00 96.31 212 GLN A O 1
ATOM 1703 N N . ALA A 1 213 ? -4.515 1.051 -18.203 1.00 97.06 213 ALA A N 1
ATOM 1704 C CA . ALA A 1 213 ? -4.807 1.698 -16.932 1.00 97.06 213 ALA A CA 1
ATOM 1705 C C . ALA A 1 213 ? -3.576 1.888 -16.033 1.00 97.06 213 ALA A C 1
ATOM 1707 O O . ALA A 1 213 ? -3.675 2.617 -15.041 1.00 97.06 213 ALA A O 1
ATOM 1708 N N . LEU A 1 214 ? -2.458 1.217 -16.327 1.00 97.19 214 LEU A N 1
ATOM 1709 C CA . LEU A 1 214 ? -1.229 1.342 -15.550 1.00 97.19 214 LEU A CA 1
ATOM 1710 C C . LEU A 1 214 ? -0.532 2.691 -15.804 1.00 97.19 214 LEU A C 1
ATOM 1712 O O . LEU A 1 214 ? -0.532 3.193 -16.932 1.00 97.19 214 LEU A O 1
ATOM 1716 N N . PRO A 1 215 ? 0.089 3.279 -14.765 1.00 96.12 215 PRO A N 1
ATOM 1717 C CA . PRO A 1 215 ? 0.713 4.588 -14.866 1.00 96.12 215 PRO A CA 1
ATOM 1718 C C . PRO A 1 215 ? 2.064 4.531 -15.591 1.00 96.12 215 PRO A C 1
ATOM 1720 O O . PRO A 1 215 ? 2.615 3.470 -15.883 1.00 96.12 215 PRO A O 1
ATOM 1723 N N . TYR A 1 216 ? 2.616 5.716 -15.835 1.00 94.62 216 TYR A N 1
ATOM 1724 C CA . TYR A 1 216 ? 3.995 5.949 -16.271 1.00 94.62 216 TYR A CA 1
ATOM 1725 C C . TYR A 1 216 ? 4.373 5.492 -17.683 1.00 94.62 216 TYR A C 1
ATOM 1727 O O . TYR A 1 216 ? 5.523 5.646 -18.083 1.00 94.62 216 TYR A O 1
ATOM 1735 N N . ALA A 1 217 ? 3.428 4.994 -18.484 1.00 90.56 217 ALA A N 1
ATOM 1736 C CA . ALA A 1 217 ? 3.695 4.508 -19.842 1.00 90.56 217 ALA A CA 1
ATOM 1737 C C . ALA A 1 217 ? 4.427 5.525 -20.747 1.00 90.56 217 ALA A C 1
ATOM 1739 O O . ALA A 1 217 ? 5.153 5.120 -21.658 1.00 90.56 217 ALA A O 1
ATOM 1740 N N . LEU A 1 218 ? 4.231 6.827 -20.508 1.00 88.75 218 LEU A N 1
ATOM 1741 C CA . LEU A 1 218 ? 4.756 7.911 -21.341 1.00 88.75 218 LEU A CA 1
ATOM 1742 C C . LEU A 1 218 ? 5.934 8.675 -20.723 1.00 88.75 218 LEU A C 1
ATOM 1744 O O . LEU A 1 218 ? 6.601 9.395 -21.455 1.00 88.75 218 LEU A O 1
ATOM 1748 N N . ASP A 1 219 ? 6.189 8.549 -19.420 1.00 88.56 219 ASP A N 1
ATOM 1749 C CA . ASP A 1 219 ? 7.108 9.435 -18.691 1.00 88.56 219 ASP A CA 1
ATOM 1750 C C . ASP A 1 219 ? 7.988 8.727 -17.646 1.00 88.56 219 ASP A C 1
ATOM 1752 O O . ASP A 1 219 ? 8.748 9.400 -16.950 1.00 88.56 219 ASP A O 1
ATOM 1756 N N . TRP A 1 220 ? 7.949 7.390 -17.540 1.00 91.00 220 TRP A N 1
ATOM 1757 C CA . TRP A 1 220 ? 8.759 6.649 -16.559 1.00 91.00 220 TRP A CA 1
ATOM 1758 C C . TRP A 1 220 ? 10.257 6.969 -16.638 1.00 91.00 220 TRP A C 1
ATOM 1760 O O . TRP A 1 220 ? 10.918 7.049 -15.609 1.00 91.00 220 TRP A O 1
ATOM 1770 N N . TYR A 1 221 ? 10.785 7.203 -17.839 1.00 86.94 221 TYR A N 1
ATOM 1771 C CA . TYR A 1 221 ? 12.195 7.520 -18.063 1.00 86.94 221 TYR A CA 1
ATOM 1772 C C . TYR A 1 221 ? 12.591 8.897 -17.514 1.00 86.94 221 TYR A C 1
ATOM 1774 O O . TYR A 1 221 ? 13.691 9.054 -16.994 1.00 86.94 221 TYR A O 1
ATOM 1782 N N . ASN A 1 222 ? 11.684 9.882 -17.545 1.00 86.81 222 ASN A N 1
ATOM 1783 C CA . ASN A 1 222 ? 11.931 11.200 -16.951 1.00 86.81 222 ASN A CA 1
ATOM 1784 C C . ASN A 1 222 ? 12.076 11.102 -15.428 1.00 86.81 222 ASN A C 1
ATOM 1786 O O . ASN A 1 222 ? 12.767 11.911 -14.822 1.00 86.81 222 ASN A O 1
ATOM 1790 N N . LYS A 1 223 ? 11.428 10.109 -14.807 1.00 88.94 223 LYS A N 1
ATOM 1791 C CA . LYS A 1 223 ? 11.483 9.880 -13.358 1.00 88.94 223 LYS A CA 1
ATOM 1792 C C . LYS A 1 223 ? 12.781 9.220 -12.897 1.00 88.94 223 LYS A C 1
ATOM 1794 O O . LYS A 1 223 ? 13.065 9.254 -11.706 1.00 88.94 223 LYS A O 1
ATOM 1799 N N . LEU A 1 224 ? 13.553 8.631 -13.812 1.00 87.88 224 LEU A N 1
ATOM 1800 C CA . LEU A 1 224 ? 14.874 8.078 -13.501 1.00 87.88 224 LEU A CA 1
ATOM 1801 C C . LEU A 1 224 ? 15.930 9.180 -13.381 1.00 87.88 224 LEU A C 1
ATOM 1803 O O . LEU A 1 224 ? 16.883 9.027 -12.622 1.00 87.88 224 LEU A O 1
ATOM 1807 N N . GLN A 1 225 ? 15.738 10.280 -14.118 1.00 84.50 225 GLN A N 1
ATOM 1808 C CA . GLN A 1 225 ? 16.702 11.369 -14.206 1.00 84.50 225 GLN A CA 1
ATOM 1809 C C . GLN A 1 225 ? 17.050 11.914 -12.827 1.00 84.50 225 GLN A C 1
ATOM 1811 O O . GLN A 1 225 ? 16.177 12.309 -12.052 1.00 84.50 225 GLN A O 1
ATOM 1816 N N . GLY A 1 226 ? 18.345 11.996 -12.548 1.00 82.25 226 GLY A N 1
ATOM 1817 C CA . GLY A 1 226 ? 18.820 12.534 -11.281 1.00 82.25 226 GLY A CA 1
ATOM 1818 C C . GLY A 1 226 ? 19.099 11.481 -10.218 1.00 82.25 226 GLY A C 1
ATOM 1819 O O . GLY A 1 226 ? 19.561 11.855 -9.137 1.00 82.25 226 GLY A O 1
ATOM 1820 N N . ASN A 1 227 ? 18.853 10.202 -10.513 1.00 87.69 227 ASN A N 1
ATOM 1821 C CA . ASN A 1 227 ? 19.218 9.080 -9.664 1.00 87.69 227 ASN A CA 1
ATOM 1822 C C . ASN A 1 227 ? 20.080 8.080 -10.450 1.00 87.69 227 ASN A C 1
ATOM 1824 O O . ASN A 1 227 ? 19.570 7.288 -11.242 1.00 87.69 227 ASN A O 1
ATOM 1828 N N . SER A 1 228 ? 21.390 8.083 -10.193 1.00 84.88 228 SER A N 1
ATOM 1829 C CA . SER A 1 228 ? 22.347 7.274 -10.956 1.00 84.88 228 SER A CA 1
ATOM 1830 C C . SER A 1 228 ? 22.111 5.768 -10.816 1.00 84.88 228 SER A C 1
ATOM 1832 O O . SER A 1 228 ? 22.371 5.025 -11.756 1.00 84.88 228 SER A O 1
ATOM 1834 N N . LEU A 1 229 ? 21.594 5.319 -9.665 1.00 85.19 229 LEU A N 1
ATOM 1835 C CA . LEU A 1 229 ? 21.286 3.907 -9.422 1.00 85.19 229 LEU A CA 1
ATOM 1836 C C . LEU A 1 229 ? 20.122 3.437 -10.308 1.00 85.19 229 LEU A C 1
ATOM 1838 O O . LEU A 1 229 ? 20.171 2.359 -10.896 1.00 85.19 229 LEU A O 1
ATOM 1842 N N . LEU A 1 230 ? 19.079 4.262 -10.435 1.00 86.44 230 LEU A N 1
ATOM 1843 C CA . LEU A 1 230 ? 17.934 3.961 -11.292 1.00 86.44 230 LEU A CA 1
ATOM 1844 C C . LEU A 1 230 ? 18.276 4.025 -12.783 1.00 86.44 230 LEU A C 1
ATOM 1846 O O . LEU A 1 230 ? 17.838 3.158 -13.541 1.00 86.44 230 LEU A O 1
ATOM 1850 N N . GLU A 1 231 ? 19.043 5.034 -13.200 1.00 85.56 231 GLU A N 1
ATOM 1851 C CA . GLU A 1 231 ? 19.483 5.193 -14.592 1.00 85.56 231 GLU A CA 1
ATOM 1852 C C . GLU A 1 231 ? 20.277 3.968 -15.073 1.00 85.56 231 GLU A C 1
ATOM 1854 O O . GLU A 1 231 ? 20.011 3.439 -16.158 1.00 85.56 231 GLU A O 1
ATOM 1859 N N . GLU A 1 232 ? 21.190 3.471 -14.235 1.00 80.75 232 GLU A N 1
ATOM 1860 C CA . GLU A 1 232 ? 22.005 2.289 -14.512 1.00 80.75 232 GLU A CA 1
ATOM 1861 C C . GLU A 1 232 ? 21.156 1.014 -14.647 1.00 80.75 232 GLU A C 1
ATOM 1863 O O . GLU A 1 232 ? 21.254 0.304 -15.650 1.00 80.75 232 GLU A O 1
ATOM 1868 N N . LEU A 1 233 ? 20.276 0.740 -13.679 1.00 77.88 233 LEU A N 1
ATOM 1869 C CA . LEU A 1 233 ? 19.530 -0.525 -13.611 1.00 77.88 233 LEU A CA 1
ATOM 1870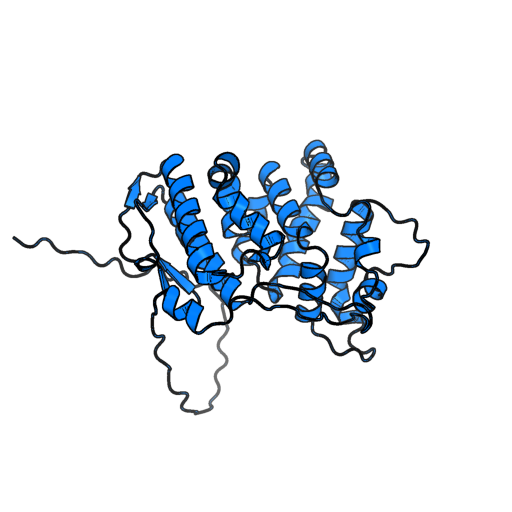 C C . LEU A 1 233 ? 18.400 -0.635 -14.635 1.00 77.88 233 LEU A C 1
ATOM 1872 O O . LEU A 1 233 ? 18.118 -1.719 -15.147 1.00 77.88 233 LEU A O 1
ATOM 1876 N N . PHE A 1 234 ? 17.775 0.484 -15.001 1.00 84.19 234 PHE A N 1
ATOM 1877 C CA . PHE A 1 234 ? 16.841 0.497 -16.128 1.00 84.19 234 PHE A CA 1
ATOM 1878 C C . PHE A 1 234 ? 17.577 0.435 -17.478 1.00 84.19 234 PHE A C 1
ATOM 1880 O O . PHE A 1 234 ? 16.928 0.372 -18.530 1.00 84.19 234 PHE A O 1
ATOM 1887 N N . MET A 1 235 ? 18.921 0.430 -17.458 1.00 72.19 235 MET A N 1
ATOM 1888 C CA . MET A 1 235 ? 19.804 0.543 -18.618 1.00 72.19 235 MET A CA 1
ATOM 1889 C C . MET A 1 235 ? 19.350 1.674 -19.539 1.00 72.19 235 MET A C 1
ATOM 1891 O O . MET A 1 235 ? 19.336 1.521 -20.767 1.00 72.19 235 MET A O 1
ATOM 1895 N N . TRP A 1 236 ? 18.862 2.764 -18.949 1.00 64.19 236 TRP A N 1
ATOM 1896 C CA . TRP A 1 236 ? 18.293 3.853 -19.715 1.00 64.19 236 TRP A CA 1
ATOM 1897 C C . TRP A 1 236 ? 19.433 4.680 -20.300 1.00 64.19 236 TRP A C 1
ATOM 1899 O O . TRP A 1 236 ? 20.391 5.027 -19.615 1.00 64.19 236 TRP A O 1
ATOM 1909 N N . LYS A 1 237 ? 19.338 4.973 -21.596 1.00 61.41 237 LYS A N 1
ATOM 1910 C CA . LYS A 1 237 ? 20.255 5.879 -22.286 1.00 61.41 237 LYS A CA 1
ATOM 1911 C C . LYS A 1 237 ? 19.453 7.037 -22.849 1.00 61.41 237 LYS A C 1
ATOM 1913 O O . LYS A 1 237 ? 18.348 6.848 -23.359 1.00 61.41 237 LYS A O 1
ATOM 1918 N N . GLU A 1 238 ? 20.034 8.227 -22.806 1.00 49.62 238 GLU A N 1
ATOM 1919 C CA . GLU A 1 238 ? 19.519 9.370 -23.548 1.00 49.62 238 GLU A CA 1
ATOM 1920 C C . GLU A 1 238 ? 19.434 8.959 -25.037 1.00 49.62 238 GLU A C 1
ATOM 1922 O O . GLU A 1 238 ? 20.436 8.535 -25.615 1.00 49.62 238 GLU A O 1
ATOM 1927 N N . ASN A 1 239 ? 18.226 8.999 -25.624 1.00 53.56 239 ASN A N 1
ATOM 1928 C CA . ASN A 1 239 ? 17.825 8.462 -26.950 1.00 53.56 239 ASN A CA 1
ATOM 1929 C C . ASN A 1 239 ? 17.297 7.014 -27.022 1.00 53.56 239 ASN A C 1
ATOM 1931 O O . ASN A 1 239 ? 17.143 6.467 -28.116 1.00 53.56 239 ASN A O 1
ATOM 1935 N N . ASP A 1 240 ? 16.952 6.397 -25.896 1.00 61.84 240 ASP A N 1
ATOM 1936 C CA . ASP A 1 240 ? 16.257 5.111 -25.895 1.00 61.84 240 ASP A CA 1
ATOM 1937 C C . ASP A 1 240 ? 14.830 5.214 -26.484 1.00 61.84 240 ASP A C 1
ATOM 1939 O O . ASP A 1 240 ? 13.998 6.012 -26.042 1.00 61.84 240 ASP A O 1
ATOM 1943 N N . SER A 1 241 ? 14.535 4.397 -27.501 1.00 60.75 241 SER A N 1
ATOM 1944 C CA . SER A 1 241 ? 13.223 4.337 -28.160 1.00 60.75 241 SER A CA 1
ATOM 1945 C C . SER A 1 241 ? 12.213 3.451 -27.422 1.00 60.75 241 SER A C 1
ATOM 1947 O O . SER A 1 241 ? 11.035 3.436 -27.794 1.00 60.75 241 SER A O 1
ATOM 1949 N N . ARG A 1 242 ? 12.639 2.733 -26.369 1.00 66.44 242 ARG A N 1
ATOM 1950 C CA . ARG A 1 242 ? 1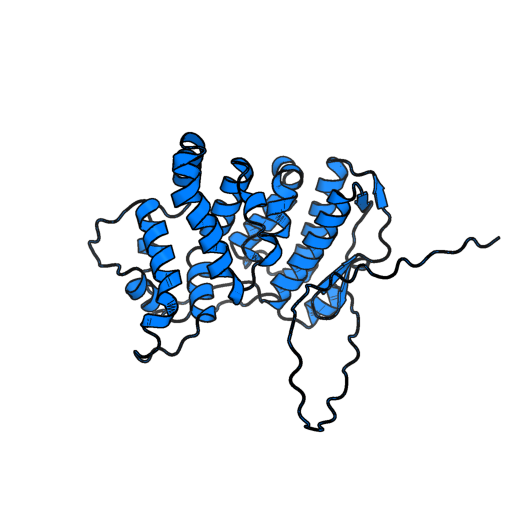1.773 1.904 -25.519 1.00 66.44 242 ARG A CA 1
ATOM 1951 C C . ARG A 1 242 ? 10.766 2.784 -24.777 1.00 66.44 242 ARG A C 1
ATOM 1953 O O . ARG A 1 242 ? 11.061 3.380 -23.747 1.00 66.44 242 ARG A O 1
ATOM 1960 N N . LYS A 1 243 ? 9.544 2.851 -25.302 1.00 74.44 243 LYS A N 1
ATOM 1961 C CA . LYS A 1 243 ? 8.419 3.593 -24.719 1.00 74.44 243 LYS A CA 1
ATOM 1962 C C . LYS A 1 243 ? 7.252 2.658 -24.428 1.00 74.44 243 LYS A C 1
ATOM 1964 O O . LYS A 1 243 ? 7.159 1.562 -24.975 1.00 74.44 243 LYS A O 1
ATOM 1969 N N . GLY A 1 244 ? 6.332 3.117 -23.588 1.00 88.25 244 GLY A N 1
ATOM 1970 C CA . GLY A 1 244 ? 5.103 2.398 -23.292 1.00 88.25 244 GLY A CA 1
ATOM 1971 C C . GLY A 1 244 ? 5.204 1.467 -22.090 1.00 88.25 244 GLY A C 1
ATOM 1972 O O . GLY A 1 244 ? 6.273 1.181 -21.546 1.00 88.25 244 GLY A O 1
ATOM 1973 N N . ILE A 1 245 ? 4.032 0.990 -21.681 1.00 93.81 245 ILE A N 1
ATOM 1974 C CA . ILE A 1 245 ? 3.852 0.274 -20.422 1.00 93.81 245 ILE A CA 1
ATOM 1975 C C . ILE A 1 245 ? 4.583 -1.071 -20.371 1.00 93.81 245 ILE A C 1
ATOM 1977 O O . ILE A 1 245 ? 5.140 -1.430 -19.340 1.00 93.81 245 ILE A O 1
ATOM 1981 N N . THR A 1 246 ? 4.636 -1.808 -21.481 1.00 91.50 246 THR A N 1
ATOM 1982 C CA . THR A 1 246 ? 5.316 -3.110 -21.530 1.00 91.50 246 THR A CA 1
ATOM 1983 C C . THR A 1 246 ? 6.820 -2.957 -21.331 1.00 91.50 246 THR A C 1
ATOM 1985 O O . THR A 1 246 ? 7.414 -3.710 -20.563 1.00 91.50 246 THR A O 1
ATOM 1988 N N . CYS A 1 247 ? 7.433 -1.958 -21.974 1.00 90.56 247 CYS A N 1
ATOM 1989 C CA . CYS A 1 247 ? 8.841 -1.639 -21.756 1.00 90.56 247 CYS A CA 1
ATOM 1990 C C . CYS A 1 247 ? 9.088 -1.236 -20.303 1.00 90.56 247 CYS A C 1
ATOM 1992 O O . CYS A 1 247 ? 9.991 -1.787 -19.684 1.00 90.56 247 CYS A O 1
ATOM 1994 N N . PHE A 1 248 ? 8.249 -0.359 -19.742 1.00 93.75 248 PHE A N 1
ATOM 1995 C CA . PHE A 1 248 ? 8.365 0.047 -18.343 1.00 93.75 248 PHE A CA 1
ATOM 1996 C C . PHE A 1 248 ? 8.310 -1.143 -17.377 1.00 93.75 248 PHE A C 1
ATOM 1998 O O . PHE A 1 248 ? 9.202 -1.287 -16.548 1.00 93.75 248 PHE A O 1
ATOM 2005 N N . LEU A 1 249 ? 7.312 -2.024 -17.504 1.00 94.88 249 LEU A N 1
ATOM 2006 C CA . LEU A 1 249 ? 7.165 -3.189 -16.627 1.00 94.88 249 LEU A CA 1
ATOM 2007 C C . LEU A 1 249 ? 8.348 -4.156 -16.731 1.00 94.88 249 LEU A C 1
ATOM 2009 O O . LEU A 1 249 ? 8.800 -4.672 -15.711 1.00 94.88 249 LEU A O 1
ATOM 2013 N N . ASN A 1 250 ? 8.861 -4.391 -17.941 1.00 92.50 250 ASN A N 1
ATOM 2014 C CA . ASN A 1 250 ? 10.037 -5.236 -18.144 1.00 92.50 250 ASN A CA 1
ATOM 2015 C C . ASN A 1 250 ? 11.286 -4.614 -17.512 1.00 92.50 250 ASN A C 1
ATOM 2017 O O . ASN A 1 250 ? 12.044 -5.319 -16.848 1.00 92.50 250 ASN A O 1
ATOM 2021 N N . SER A 1 251 ? 11.483 -3.303 -17.679 1.00 91.69 251 SER A N 1
ATOM 2022 C CA . SER A 1 251 ? 12.600 -2.593 -17.059 1.00 91.69 251 SER A CA 1
ATOM 2023 C C . SER A 1 251 ? 12.482 -2.593 -15.536 1.00 91.69 251 SER A C 1
ATOM 2025 O O . SER A 1 251 ? 13.442 -2.958 -14.874 1.00 91.69 251 SER A O 1
ATOM 2027 N N . TYR A 1 252 ? 11.299 -2.308 -14.979 1.00 94.19 252 TYR A N 1
ATOM 2028 C CA . TYR A 1 252 ? 11.049 -2.371 -13.535 1.00 94.19 252 TYR A CA 1
ATOM 2029 C C . TYR A 1 252 ? 11.314 -3.776 -12.983 1.00 94.19 252 TYR A C 1
ATOM 2031 O O . TYR A 1 252 ? 11.963 -3.926 -11.950 1.00 94.19 252 TYR A O 1
ATOM 2039 N N . ARG A 1 253 ? 10.867 -4.825 -13.689 1.00 94.25 253 ARG A N 1
ATOM 2040 C CA . ARG A 1 253 ? 11.143 -6.218 -13.319 1.00 94.25 253 ARG A CA 1
ATOM 2041 C C . ARG A 1 253 ? 12.630 -6.519 -13.320 1.00 94.25 253 ARG A C 1
ATOM 2043 O O . ARG A 1 253 ? 13.104 -7.137 -12.376 1.00 94.25 253 ARG A O 1
ATOM 2050 N N . ASN A 1 254 ? 13.352 -6.131 -14.367 1.00 89.88 254 ASN A N 1
ATOM 2051 C CA . ASN A 1 254 ? 14.788 -6.384 -14.444 1.00 89.88 254 ASN A CA 1
ATOM 2052 C C . ASN A 1 254 ? 15.525 -5.648 -13.334 1.00 89.88 254 ASN A C 1
ATOM 2054 O O . ASN A 1 254 ? 16.302 -6.267 -12.625 1.00 89.88 254 ASN A O 1
ATOM 2058 N N . ALA A 1 255 ? 15.198 -4.379 -13.129 1.00 88.88 255 ALA A N 1
ATOM 2059 C CA . ALA A 1 255 ? 15.783 -3.568 -12.081 1.00 88.88 255 ALA A CA 1
ATOM 2060 C C . ALA A 1 255 ? 15.502 -4.173 -10.683 1.00 88.88 255 ALA A C 1
ATOM 2062 O O . ALA A 1 255 ? 16.397 -4.233 -9.856 1.00 88.88 255 ALA A O 1
ATOM 2063 N N . THR A 1 256 ? 14.308 -4.746 -10.471 1.00 90.00 256 THR A N 1
ATOM 2064 C CA . THR A 1 256 ? 13.952 -5.504 -9.254 1.00 90.00 256 THR A CA 1
ATOM 2065 C C . THR A 1 256 ? 14.736 -6.814 -9.094 1.00 90.00 256 THR A C 1
ATOM 2067 O O . THR A 1 256 ? 15.109 -7.152 -7.987 1.00 90.00 256 THR A O 1
ATOM 2070 N N . THR A 1 257 ? 14.950 -7.579 -10.171 1.00 86.75 257 THR A N 1
ATOM 2071 C CA . THR A 1 257 ? 15.619 -8.902 -10.119 1.00 86.75 257 THR A CA 1
ATOM 2072 C C . THR A 1 257 ? 17.144 -8.800 -10.029 1.00 86.75 257 THR A C 1
ATOM 2074 O O . THR A 1 257 ? 17.796 -9.727 -9.564 1.00 86.75 257 THR A O 1
ATOM 2077 N N . HIS A 1 258 ? 17.702 -7.703 -10.533 1.00 83.75 258 HIS A N 1
ATOM 2078 C CA . HIS A 1 258 ? 19.138 -7.445 -10.633 1.00 83.75 258 HIS A CA 1
ATOM 2079 C C . HIS A 1 258 ? 19.563 -6.318 -9.684 1.00 83.75 258 HIS A C 1
ATOM 2081 O O . HIS A 1 258 ? 20.546 -5.624 -9.938 1.00 83.75 258 HIS A O 1
ATOM 2087 N N . ASP A 1 259 ? 18.795 -6.102 -8.613 1.00 79.00 259 ASP A N 1
ATOM 2088 C CA . ASP A 1 259 ? 18.961 -4.976 -7.697 1.00 79.00 259 ASP A CA 1
ATOM 2089 C C . ASP A 1 259 ? 20.332 -4.969 -7.018 1.00 79.00 259 ASP A C 1
ATOM 2091 O O . ASP A 1 259 ? 20.884 -3.899 -6.805 1.00 79.00 259 ASP A O 1
ATOM 2095 N N . MET A 1 260 ? 20.918 -6.138 -6.756 1.00 83.00 260 MET A N 1
ATOM 2096 C CA . MET A 1 260 ? 22.217 -6.281 -6.092 1.00 83.00 260 MET A CA 1
ATOM 2097 C C . MET A 1 260 ? 23.406 -6.524 -7.036 1.00 83.00 260 MET A C 1
ATOM 2099 O O . MET A 1 260 ? 24.541 -6.595 -6.558 1.00 83.00 260 MET A O 1
ATOM 2103 N N . ASP A 1 261 ? 23.200 -6.614 -8.357 1.00 76.56 261 ASP A N 1
ATOM 2104 C CA . ASP A 1 261 ? 24.268 -6.961 -9.318 1.00 76.56 261 ASP A CA 1
ATOM 2105 C C . ASP A 1 261 ? 25.433 -5.953 -9.287 1.00 76.56 261 ASP A C 1
ATOM 2107 O O . ASP A 1 261 ? 26.595 -6.314 -9.482 1.00 76.56 261 ASP A O 1
ATOM 2111 N N . ASN A 1 262 ? 25.139 -4.693 -8.952 1.00 68.25 262 ASN A N 1
ATOM 2112 C CA . ASN A 1 262 ? 26.115 -3.606 -8.875 1.00 68.25 262 ASN A CA 1
ATOM 2113 C C . ASN A 1 262 ? 26.518 -3.243 -7.436 1.00 68.25 262 ASN A C 1
ATOM 2115 O O . ASN A 1 262 ? 27.127 -2.201 -7.208 1.00 68.25 262 ASN A O 1
ATOM 2119 N N . TYR A 1 263 ? 26.205 -4.070 -6.436 1.00 65.62 263 TYR A N 1
ATOM 2120 C CA . TYR A 1 263 ? 26.562 -3.777 -5.041 1.00 65.62 263 TYR A CA 1
ATOM 2121 C C . TYR A 1 263 ? 28.079 -3.572 -4.853 1.00 65.62 263 TYR A C 1
ATOM 2123 O O . TYR A 1 263 ? 28.522 -2.660 -4.149 1.00 65.62 263 TYR A O 1
ATOM 2131 N N . CYS A 1 264 ? 28.893 -4.379 -5.543 1.00 56.12 264 CYS A N 1
ATOM 2132 C CA . CYS A 1 264 ? 30.353 -4.355 -5.446 1.00 56.12 264 CYS A CA 1
ATOM 2133 C C . CYS A 1 264 ? 31.029 -3.178 -6.175 1.00 56.12 264 CYS A C 1
ATOM 2135 O O . CYS A 1 264 ? 32.244 -3.032 -6.061 1.00 56.12 264 CYS A O 1
ATOM 2137 N N . THR A 1 265 ? 30.292 -2.323 -6.897 1.00 59.78 265 THR A N 1
ATOM 2138 C CA . THR A 1 265 ? 30.874 -1.194 -7.653 1.00 59.78 265 THR A CA 1
ATOM 2139 C C . THR A 1 265 ? 31.077 0.077 -6.814 1.00 59.78 265 THR A C 1
ATOM 2141 O O . THR A 1 265 ? 31.481 1.109 -7.344 1.00 59.78 265 THR A O 1
ATOM 2144 N N . GLY A 1 266 ? 30.885 -0.000 -5.488 1.00 54.69 266 GLY A N 1
ATOM 2145 C CA . GLY A 1 266 ? 31.338 1.022 -4.532 1.00 54.69 266 GLY A CA 1
ATOM 2146 C C . GLY A 1 266 ? 30.265 1.979 -4.003 1.00 54.69 266 GLY A C 1
ATOM 2147 O O . GLY A 1 266 ? 30.601 2.894 -3.255 1.00 54.69 266 GLY A O 1
ATOM 2148 N N . ASN A 1 267 ? 28.988 1.764 -4.335 1.00 61.50 267 ASN A N 1
ATOM 2149 C CA . ASN A 1 267 ? 27.888 2.645 -3.912 1.00 61.50 267 ASN A CA 1
ATOM 2150 C C . ASN A 1 267 ? 27.228 2.263 -2.575 1.00 61.50 267 ASN A C 1
ATOM 2152 O O . ASN A 1 267 ? 26.455 3.066 -2.062 1.00 61.50 267 ASN A O 1
ATOM 2156 N N . GLY A 1 268 ? 27.532 1.084 -2.013 1.00 73.56 268 GLY A N 1
ATOM 2157 C CA . GLY A 1 268 ? 27.102 0.645 -0.677 1.00 73.56 268 GLY A CA 1
ATOM 2158 C C . GLY A 1 268 ? 25.614 0.872 -0.379 1.00 73.56 268 GLY A C 1
ATOM 2159 O O . GLY A 1 268 ? 25.273 1.813 0.329 1.00 73.56 268 GLY A O 1
ATOM 2160 N N . TYR A 1 269 ? 24.736 0.007 -0.891 1.00 84.50 269 TYR A N 1
ATOM 2161 C CA . TYR A 1 269 ? 23.283 0.064 -0.669 1.00 84.50 269 TYR A CA 1
ATOM 2162 C C . TYR A 1 269 ? 22.712 -1.323 -0.368 1.00 84.50 269 TYR A C 1
ATOM 2164 O O . TYR A 1 269 ? 23.296 -2.332 -0.744 1.00 84.50 269 TYR A O 1
ATOM 2172 N N . THR A 1 270 ? 21.578 -1.394 0.313 1.00 87.12 270 THR A N 1
ATOM 2173 C CA . THR A 1 270 ? 20.869 -2.657 0.559 1.00 87.12 270 THR A CA 1
ATOM 2174 C C . THR A 1 270 ? 19.753 -2.882 -0.464 1.00 87.12 270 THR A C 1
ATOM 2176 O O . THR A 1 270 ? 19.311 -1.939 -1.124 1.00 87.12 270 THR A O 1
ATOM 2179 N N . SER A 1 271 ? 19.249 -4.117 -0.568 1.00 87.06 271 SER A N 1
ATOM 2180 C CA . SER A 1 271 ? 18.041 -4.401 -1.362 1.00 87.06 271 SER A CA 1
ATOM 2181 C C . SER A 1 271 ? 16.846 -3.563 -0.873 1.00 87.06 271 SER A C 1
ATOM 2183 O O . SER A 1 271 ? 16.107 -3.008 -1.681 1.00 87.06 271 SER A O 1
ATOM 2185 N N . ASP A 1 272 ? 16.716 -3.328 0.438 1.00 90.06 272 ASP A N 1
ATOM 2186 C CA . ASP A 1 272 ? 15.670 -2.455 0.993 1.00 90.06 272 ASP A CA 1
ATOM 2187 C C . ASP A 1 272 ? 15.813 -0.990 0.554 1.00 90.06 272 ASP A C 1
ATOM 2189 O O . ASP A 1 272 ? 14.810 -0.353 0.215 1.00 90.06 272 ASP A O 1
ATOM 2193 N N . ASP A 1 273 ? 17.038 -0.449 0.515 1.00 89.25 273 ASP A N 1
ATOM 2194 C CA . ASP A 1 273 ? 17.285 0.904 -0.008 1.00 89.25 273 ASP A CA 1
ATOM 2195 C C . ASP A 1 273 ? 16.838 1.005 -1.468 1.00 89.25 273 ASP A C 1
ATOM 2197 O O . ASP A 1 273 ? 16.247 2.004 -1.887 1.00 89.25 273 ASP A O 1
ATOM 2201 N N . TYR A 1 274 ? 17.075 -0.055 -2.236 1.00 88.94 274 TYR A N 1
ATOM 2202 C CA . TYR A 1 274 ? 16.672 -0.136 -3.625 1.00 88.94 274 TYR A CA 1
ATOM 2203 C C . TYR A 1 274 ? 15.146 -0.219 -3.794 1.00 88.94 274 TYR A C 1
ATOM 2205 O O . TYR A 1 274 ? 14.552 0.573 -4.536 1.00 88.94 274 TYR A O 1
ATOM 2213 N N . GLN A 1 275 ? 14.482 -1.116 -3.059 1.00 92.75 275 GLN A N 1
ATOM 2214 C CA . GLN A 1 275 ? 13.020 -1.228 -3.067 1.00 92.75 275 GLN A CA 1
ATOM 2215 C C . GLN A 1 275 ? 12.353 0.080 -2.625 1.00 92.75 275 GLN A C 1
ATOM 2217 O O . GLN A 1 275 ? 11.303 0.454 -3.157 1.00 92.75 275 GLN A O 1
ATOM 2222 N N . LEU A 1 276 ? 12.970 0.804 -1.687 1.00 94.00 276 LEU A N 1
ATOM 2223 C CA . LEU A 1 276 ? 12.532 2.130 -1.271 1.00 94.00 276 LEU A CA 1
ATOM 2224 C C . LEU A 1 276 ? 12.648 3.149 -2.411 1.00 94.00 276 LEU A C 1
ATOM 2226 O O . LEU A 1 276 ? 11.692 3.885 -2.652 1.00 94.00 276 LEU A O 1
ATOM 2230 N N . VAL A 1 277 ? 13.774 3.182 -3.131 1.00 92.56 277 VAL A N 1
ATOM 2231 C CA . VAL A 1 277 ? 13.963 4.082 -4.280 1.00 92.56 277 VAL A CA 1
ATOM 2232 C C . VAL A 1 277 ? 12.907 3.815 -5.353 1.00 92.56 277 VAL A C 1
ATOM 2234 O O . VAL A 1 277 ? 12.238 4.746 -5.797 1.00 92.56 277 VAL A O 1
ATOM 2237 N N . LEU A 1 278 ? 12.692 2.551 -5.733 1.00 93.88 278 LEU A N 1
ATOM 2238 C CA . LEU A 1 278 ? 11.651 2.185 -6.698 1.00 93.88 278 LEU A CA 1
ATOM 2239 C C . LEU A 1 278 ? 10.256 2.609 -6.235 1.00 93.88 278 LEU A C 1
ATOM 2241 O O . LEU A 1 278 ? 9.484 3.174 -7.012 1.00 93.88 278 LEU A O 1
ATOM 2245 N N . TRP A 1 279 ? 9.935 2.333 -4.970 1.00 95.00 279 TRP A N 1
ATOM 2246 C CA . TRP A 1 279 ? 8.643 2.665 -4.387 1.00 95.00 279 TRP A CA 1
ATOM 2247 C C . TRP A 1 279 ? 8.377 4.168 -4.415 1.00 95.00 279 TRP A C 1
ATOM 2249 O O . TRP A 1 279 ? 7.311 4.586 -4.859 1.00 95.00 279 TRP A O 1
ATOM 2259 N N . VAL A 1 280 ? 9.339 4.975 -3.978 1.00 94.00 280 VAL A N 1
ATOM 2260 C CA . VAL A 1 280 ? 9.175 6.427 -3.892 1.00 94.00 280 VAL A CA 1
ATOM 2261 C C . VAL A 1 280 ? 9.166 7.081 -5.276 1.00 94.00 280 VAL A C 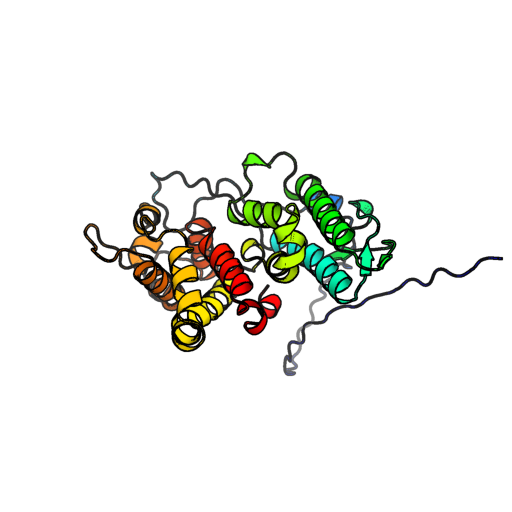1
ATOM 2263 O O . VAL A 1 280 ? 8.431 8.045 -5.487 1.00 94.00 280 VAL A O 1
ATOM 2266 N N . THR A 1 281 ? 9.916 6.547 -6.243 1.00 93.12 281 THR A N 1
ATOM 2267 C CA . THR A 1 281 ? 9.918 7.055 -7.625 1.00 93.12 281 THR A CA 1
ATOM 2268 C C . THR A 1 281 ? 8.627 6.708 -8.376 1.00 93.12 281 THR A C 1
ATOM 2270 O O . THR A 1 281 ? 8.124 7.518 -9.164 1.00 93.12 281 THR A O 1
ATOM 2273 N N . PHE A 1 282 ? 8.058 5.525 -8.119 1.00 95.56 282 PHE A N 1
ATOM 2274 C CA . PHE A 1 282 ? 6.864 5.007 -8.795 1.00 95.56 282 PHE A CA 1
ATOM 2275 C C . PHE A 1 282 ? 5.752 4.610 -7.803 1.00 95.56 282 PHE A C 1
ATOM 2277 O O . PHE A 1 282 ? 5.300 3.457 -7.813 1.00 95.56 282 PHE A O 1
ATOM 2284 N N . PRO A 1 283 ? 5.256 5.545 -6.968 1.00 96.06 283 PRO A N 1
ATOM 2285 C CA . PRO A 1 283 ? 4.375 5.226 -5.841 1.00 96.06 283 PRO A CA 1
ATOM 2286 C C . PRO A 1 283 ? 3.073 4.551 -6.278 1.00 96.06 283 PRO A C 1
ATOM 2288 O O . PRO A 1 283 ? 2.575 3.661 -5.592 1.00 96.06 283 PRO A O 1
ATOM 2291 N N . MET A 1 284 ? 2.553 4.903 -7.458 1.00 98.12 284 MET A N 1
ATOM 2292 C CA . MET A 1 284 ? 1.267 4.407 -7.950 1.00 98.12 284 MET A CA 1
ATOM 2293 C C . MET A 1 284 ? 1.349 3.149 -8.818 1.00 98.12 284 MET A C 1
ATOM 2295 O O . MET A 1 284 ? 0.303 2.648 -9.229 1.00 98.12 284 MET A O 1
ATOM 2299 N N . LEU A 1 285 ? 2.538 2.585 -9.076 1.00 98.19 285 LEU A N 1
ATOM 2300 C CA . LEU A 1 285 ? 2.640 1.364 -9.885 1.00 98.19 285 LEU A CA 1
ATOM 2301 C C . LEU A 1 285 ? 1.937 0.178 -9.208 1.00 98.19 285 LEU A C 1
ATOM 2303 O O . LEU A 1 285 ? 1.000 -0.389 -9.772 1.00 98.19 285 LEU A O 1
ATOM 2307 N N . LEU A 1 286 ? 2.364 -0.188 -7.996 1.00 98.06 286 LEU A N 1
ATOM 2308 C CA . LEU A 1 286 ? 1.811 -1.352 -7.295 1.00 98.06 286 LEU A CA 1
ATOM 2309 C C . LEU A 1 286 ? 0.340 -1.166 -6.882 1.00 98.06 286 LEU A C 1
ATOM 2311 O O . LEU A 1 286 ? -0.432 -2.092 -7.139 1.00 98.06 286 LEU A O 1
ATOM 2315 N N . PRO A 1 287 ? -0.095 -0.011 -6.326 1.00 98.38 287 PRO A N 1
ATOM 2316 C CA . PRO A 1 287 ? -1.512 0.228 -6.047 1.00 98.38 287 PRO A CA 1
ATOM 2317 C C . PRO A 1 287 ? -2.396 0.022 -7.278 1.00 98.38 287 PRO A C 1
ATOM 2319 O O . PRO A 1 287 ? -3.416 -0.665 -7.207 1.00 98.38 287 PRO A O 1
ATOM 2322 N N . ARG A 1 288 ? -1.968 0.539 -8.438 1.00 98.44 288 ARG A N 1
ATOM 2323 C CA . ARG A 1 288 ? -2.754 0.416 -9.663 1.00 98.44 288 ARG A CA 1
ATOM 2324 C C . ARG A 1 288 ? -2.777 -1.012 -10.200 1.00 98.44 288 ARG A C 1
ATOM 2326 O O . ARG A 1 288 ? -3.826 -1.464 -10.650 1.00 98.44 288 ARG A O 1
ATOM 2333 N N . MET A 1 289 ? -1.661 -1.743 -10.118 1.00 98.44 289 MET A N 1
ATOM 2334 C CA . MET A 1 289 ? -1.642 -3.176 -10.440 1.00 98.44 289 MET A CA 1
ATOM 2335 C C . MET A 1 289 ? -2.639 -3.952 -9.572 1.00 98.44 289 MET A C 1
ATOM 2337 O O . MET A 1 289 ? -3.379 -4.775 -10.107 1.00 98.44 289 MET A O 1
ATOM 2341 N N . GLN A 1 290 ? -2.701 -3.672 -8.264 1.00 97.81 290 GLN A N 1
ATOM 2342 C CA . GLN A 1 290 ? -3.647 -4.334 -7.363 1.00 97.81 290 GLN A CA 1
ATOM 2343 C C . GLN A 1 290 ? -5.101 -4.042 -7.721 1.00 97.81 290 GLN A C 1
ATOM 2345 O O . GLN A 1 290 ? -5.879 -4.978 -7.881 1.00 97.81 290 GLN A O 1
ATOM 2350 N N . GLU A 1 291 ? -5.475 -2.769 -7.862 1.00 97.88 291 GLU A N 1
ATOM 2351 C CA . GLU A 1 291 ? -6.848 -2.388 -8.205 1.00 97.88 291 GLU A CA 1
ATOM 2352 C C . GLU A 1 291 ? -7.324 -3.047 -9.498 1.00 97.88 291 GLU A C 1
ATOM 2354 O O . GLU A 1 291 ? -8.437 -3.563 -9.575 1.00 97.88 291 GLU A O 1
ATOM 2359 N N . GLU A 1 292 ? -6.497 -2.992 -10.540 1.00 98.00 292 GLU A N 1
ATOM 2360 C CA . GLU A 1 292 ? -6.869 -3.488 -11.858 1.00 98.00 292 GLU A CA 1
ATOM 2361 C C . GLU A 1 292 ? -6.941 -5.023 -11.877 1.00 98.00 292 GLU A C 1
ATOM 2363 O O . GLU A 1 292 ? -7.810 -5.598 -12.538 1.00 98.00 292 GLU A O 1
ATOM 2368 N N . LEU A 1 293 ? -6.113 -5.699 -11.074 1.00 98.19 293 LEU A N 1
ATOM 2369 C CA . LEU A 1 293 ? -6.243 -7.133 -10.822 1.00 98.19 293 LEU A CA 1
ATOM 2370 C C . LEU A 1 293 ? -7.492 -7.481 -9.998 1.00 98.19 293 LEU A C 1
ATOM 2372 O O . LEU A 1 293 ? -8.105 -8.512 -10.274 1.00 98.19 293 LEU A O 1
ATOM 2376 N N . GLU A 1 294 ? -7.898 -6.659 -9.024 1.00 97.12 294 GLU A N 1
ATOM 2377 C CA . GLU A 1 294 ? -9.142 -6.870 -8.262 1.00 97.12 294 GLU A CA 1
ATOM 2378 C C . GLU A 1 294 ? -10.354 -6.731 -9.186 1.00 97.12 294 GLU A C 1
ATOM 2380 O O . GLU A 1 294 ? -11.183 -7.636 -9.251 1.00 97.12 294 GLU A O 1
ATOM 2385 N N . LYS A 1 295 ? -10.401 -5.669 -10.003 1.00 96.00 295 LYS A N 1
ATOM 2386 C CA . LYS A 1 295 ? -11.459 -5.439 -11.007 1.00 96.00 295 LYS A CA 1
ATOM 2387 C C . LYS A 1 295 ? -11.553 -6.571 -12.030 1.00 96.00 295 LYS A C 1
ATOM 2389 O O . LYS A 1 295 ? -12.638 -6.877 -12.517 1.00 96.00 295 LYS A O 1
ATOM 2394 N N . ALA A 1 296 ? -10.428 -7.203 -12.365 1.00 95.88 296 ALA A N 1
ATOM 2395 C CA . ALA A 1 296 ? -10.395 -8.362 -13.254 1.00 95.88 296 ALA A CA 1
ATOM 2396 C C . ALA A 1 296 ? -10.751 -9.692 -12.551 1.00 95.88 296 ALA A C 1
ATOM 2398 O O . ALA A 1 296 ? -10.941 -10.706 -13.232 1.00 95.88 296 ALA A O 1
ATOM 2399 N N . GLY A 1 297 ? -10.835 -9.713 -11.216 1.00 95.69 297 GLY A N 1
ATOM 2400 C CA . GLY A 1 297 ? -11.071 -10.914 -10.409 1.00 95.69 297 GLY A CA 1
ATOM 2401 C C . GLY A 1 297 ? -9.841 -11.816 -10.244 1.00 95.69 297 GLY A C 1
ATOM 2402 O O . GLY A 1 297 ? -9.992 -13.015 -10.030 1.00 95.69 297 GLY A O 1
ATOM 2403 N N . HIS A 1 298 ? -8.627 -11.270 -10.370 1.00 96.38 298 HIS A N 1
ATOM 2404 C CA . HIS A 1 298 ? -7.359 -12.015 -10.328 1.00 96.38 298 HIS A CA 1
ATOM 2405 C C . HIS A 1 298 ? -6.472 -11.709 -9.120 1.00 96.38 298 HIS A C 1
ATOM 2407 O O . HIS A 1 298 ? -5.434 -12.348 -8.964 1.00 96.38 298 HIS A O 1
ATOM 2413 N N . LEU A 1 299 ? -6.849 -10.769 -8.253 1.00 96.75 299 LEU A N 1
ATOM 2414 C CA . LEU A 1 299 ? -6.003 -10.384 -7.123 1.00 96.75 299 LEU A CA 1
ATOM 2415 C C . LEU A 1 299 ? -6.002 -11.427 -5.994 1.00 96.75 299 LEU A C 1
ATOM 2417 O O . LEU A 1 299 ? -4.936 -11.838 -5.537 1.00 96.75 299 LEU A O 1
ATOM 2421 N N . LYS A 1 300 ? -7.181 -11.898 -5.559 1.00 94.44 300 LYS A N 1
ATOM 2422 C CA . LYS A 1 300 ? -7.314 -12.815 -4.406 1.00 94.44 300 LYS A CA 1
ATOM 2423 C C . LYS A 1 300 ? -6.547 -14.132 -4.577 1.00 94.44 300 LYS A C 1
ATOM 2425 O O . LYS A 1 300 ? -6.007 -14.656 -3.603 1.00 94.44 300 LYS A O 1
ATOM 2430 N N . ILE A 1 301 ? -6.433 -14.629 -5.813 1.00 94.88 301 ILE A N 1
ATOM 2431 C CA . ILE A 1 301 ? -5.695 -15.861 -6.156 1.00 94.88 301 ILE A CA 1
ATOM 2432 C C . ILE A 1 301 ? -4.198 -15.729 -5.822 1.00 94.88 301 ILE A C 1
ATOM 2434 O O . ILE A 1 301 ? -3.552 -16.717 -5.476 1.00 94.88 301 ILE A O 1
ATOM 2438 N N . LEU A 1 302 ? -3.649 -14.509 -5.841 1.00 95.88 302 LEU A N 1
ATOM 2439 C CA . LEU A 1 302 ? -2.233 -14.249 -5.555 1.00 95.88 302 LEU A CA 1
ATOM 2440 C C . LEU A 1 302 ? -1.880 -14.349 -4.064 1.00 95.88 302 LEU A C 1
ATOM 2442 O O . LEU A 1 302 ? -0.692 -14.385 -3.717 1.00 95.88 302 LEU A O 1
ATOM 2446 N N . LYS A 1 303 ? -2.899 -14.405 -3.189 1.00 94.88 303 LYS A N 1
ATOM 2447 C CA . LYS A 1 303 ? -2.763 -14.487 -1.727 1.00 94.88 303 LYS A CA 1
ATOM 2448 C C . LYS A 1 303 ? -1.807 -13.415 -1.190 1.00 94.88 303 LYS A C 1
ATOM 2450 O O . LYS A 1 303 ? -0.848 -13.720 -0.489 1.00 94.88 303 LYS A O 1
ATOM 2455 N N . LEU A 1 304 ? -2.048 -12.153 -1.557 1.00 92.56 304 LEU A N 1
ATOM 2456 C CA . LEU A 1 304 ? -1.130 -11.057 -1.232 1.00 92.56 304 LEU A CA 1
ATOM 2457 C C . LEU A 1 304 ? -1.015 -10.775 0.273 1.00 92.56 304 LEU A C 1
ATOM 2459 O O . LEU A 1 304 ? 0.033 -10.333 0.726 1.00 92.56 304 LEU A O 1
ATOM 2463 N N . HIS A 1 305 ? -2.037 -11.127 1.053 1.00 90.44 305 HIS A N 1
ATOM 2464 C CA . HIS A 1 305 ? -2.044 -11.008 2.515 1.00 90.44 305 HIS A CA 1
ATOM 2465 C C . HIS A 1 305 ? -0.910 -11.754 3.233 1.00 90.44 305 HIS A C 1
ATOM 2467 O O . HIS A 1 305 ? -0.609 -11.413 4.368 1.00 90.44 305 HIS A O 1
ATOM 2473 N N . SER A 1 306 ? -0.284 -12.760 2.610 1.00 88.12 306 SER A N 1
ATOM 2474 C CA . SER A 1 306 ? 0.856 -13.466 3.212 1.00 88.12 306 SER A CA 1
ATOM 2475 C C . SER A 1 306 ? 2.159 -12.659 3.165 1.00 88.12 306 SER A C 1
ATOM 2477 O O . SER A 1 306 ? 3.144 -13.064 3.766 1.00 88.12 306 SER A O 1
ATOM 2479 N N . MET A 1 307 ? 2.184 -11.582 2.380 1.00 85.62 307 MET A N 1
ATOM 2480 C CA . MET A 1 307 ? 3.320 -10.666 2.207 1.00 85.62 307 MET A CA 1
ATOM 2481 C C . MET A 1 307 ? 2.974 -9.254 2.685 1.00 85.62 307 MET A C 1
ATOM 2483 O O . MET A 1 307 ? 3.860 -8.403 2.763 1.00 85.62 307 MET A O 1
ATOM 2487 N N . ALA A 1 308 ? 1.681 -9.011 2.929 1.00 63.16 308 ALA A N 1
ATOM 2488 C CA . ALA A 1 308 ? 1.154 -7.736 3.367 1.00 63.16 308 ALA A CA 1
ATOM 2489 C C . ALA A 1 308 ? 1.591 -7.466 4.781 1.00 63.16 308 ALA A C 1
ATOM 2491 O O . ALA A 1 308 ? 1.489 -8.344 5.670 1.00 63.16 308 ALA A O 1
#

pLDDT: mean 84.32, std 21.73, range [23.61, 98.56]

Foldseek 3Di:
DDDDDDDDDDPPPDDDDDDDDDDDDDDDDDPPPDQDKDFLQVCLVPDQFKDFQDDAFQFDPVPRRTFMAGDLLNLQAQLLLLVQQLVCVVVQKAFPDDDSRQWIATPSHIDGHPTDIDGDDLVRLLRSLVRSLVNCCCRRCNVNPVNDAPQNVVLSVLSNDSVRSRLVSVCNSLPLSSFALVLNLVLLVLLLCCLPPPCCPPPVPLSVVLQVQAPDQAPLLVLCPRRRLLCVQLVDDDPDPQGGSVSVSVSLNSCLVCVCVCCPVPSPDDSSSSSVSSCRSRVCRSNSSQVSCSVVVNNVVSVSVVRD

Organism: Oryza sativa subsp. indica (NCBI:txid39946)

Secondary structure (DSSP, 8-state):
-------------------------------------EEHHHHHHHS--EEEEEPPTTB-TTS---EEEE-HHHHHHHHHHHHHHHHHHHTTEEES---GGGEEEETTEEEE-SPPEEE--HHHHHHHHHHHHHHHIIIIIGGGGGG--HHHHHHHHHHHSHHHHHHTHHHHHT-GGGS-GGGHHHHHHHHHHIIIIIHHHH-HHHHHHHHHHSS-TTTTTTTTTTBHHHHHHTT--TT----SHHHHHHHHHHHHHTTTTTGGGTT---HHHHHHHHHHHSTTHHHHHHHHHHHTT-SGGG-GGGT-

Sequence (308 aa):
MSQNFKSYSWICLTFGSDCGIISDLGSSTMGQLSATTVTIAQYTAITTMMHKNKMLIGEHRKVRGKHNYLTEKAKLLLRTILAALHFLHEDDKCPKKITKSDIFVKNGRAELNAVDLCKKEDDMILQNYKEVHEIIMETVFQQNSKDIPEDVMHLLRLMTSRATAIDMKYVIYTHACLVPLENREAFFMKMYKQITKVLPEDKPTAHKKILQALPYALDWYNKLQGNSLLEELFMWKENDSRKGITCFLNSYRNATTHDMDNYCTGNGYTSDDYQLVLWVTFPMLLPRMQEELEKAGHLKILKLHSMA

Radius of gyration: 21.59 Å; chains: 1; bounding box: 60×46×68 Å